Protein AF-A0A2G4I7Y2-F1 (afdb_monomer_lite)

Secondary structure (DSSP, 8-state):
-----------------------------------EEE-SEEHHHHHTTS-B-----SS--GGGS--S--SSSSS--HHHHHHHHH-SSPPEE-SSTT-EEE--EE-TTT--EE--GGGEEEEESS-HHHHHHTTGGGS-HHHHHHHHT--SSTTSEEEEEHHHHHHHTT--TTT---S-GGGHHHHHHHHHHHHHHHT--B-HHHHHHHHHHHHTTTTTPEEPPEEPPTT-------------PPP--------------------------------------------------------------------------PPP-SS-EE--TTSB-SSTT-EEEETTEEEEEESB-TTSPBPGGG--EEEEPP-

Radius of gyration: 37.78 Å; chains: 1; bounding box: 62×108×141 Å

pLDDT: mean 73.94, std 25.86, range [30.58, 98.88]

Sequence (375 aa):
MNWRIVANGAALVVAISSVAGVAGVAGAAEVSGATQKFVANDAKSVLATIKVENEYKTGYKRSLFIHWSDLDGNGCDTREEVLKRDSISKPQVDPYRCYVVAGDWYSKYDGKNLSDRGDVDIDHVVALKEAWDSGAWSWTESQRKAYANDLTDGRSLIAVTDRVNASKSDKDPSNWMPPLKSYWCTFLGDWISVKARWGLSMDQSEYGQIKNLLASDCSSLTIAGWSAAPVSGSAPATVAPSTTAPSTTTSVTSATTTTALSATVTTATTAPSTTVTTATTAPSTTVTTVTTAPATTTAPSATVTTAPATSATAPVTTVTTVPAAIGAKDISPGSYCAPVDGLGSYKGMTYICSKTNAEGSPYAGGRARWRKATN

Foldseek 3Di:
DDDDDDDDDDDDDDDDDDDDDDPPPPPPPPPPDFPQVDAWFQLVVLLVLFAADFFDQPPDDPVLQDAQDPPVPPLEGLFLVQVCVQFPDRFAFDPHSRRGQWGWHAALLAGDIDIDPVQKDKAQLQHLSNQCRQPCVVPDSVLSNLLNRPPQDNLGIHIHGPVQRVVCPNDALLRDGRPPPVCRLVSLLSVSCSCSLSSGHHHPSRSVNSVVCCVPVVVRRIHHIHGHRPPPPDPDDPPDDDPDDDDDDDDDDDDDDDDDDDDDDDDDDDDDDDDDDDDDDDDDDDDDDDDDDDDDDDDDDDDDDDDDDDDDDDDDPPPPPPDDDDDADADRRSDFDDDAQDWHDHPRFIWGFHQAAPVRHGDPPSTTGTYGDDD

Structure (mmCIF, N/CA/C/O backbone):
data_AF-A0A2G4I7Y2-F1
#
_entry.id   AF-A0A2G4I7Y2-F1
#
loop_
_atom_site.group_PDB
_atom_site.id
_atom_site.type_symbol
_atom_site.label_atom_id
_atom_site.label_alt_id
_atom_site.label_comp_id
_atom_site.label_asym_id
_atom_site.label_entity_id
_atom_site.label_seq_id
_atom_site.pdbx_PDB_ins_code
_atom_site.Cartn_x
_atom_site.Cartn_y
_atom_site.Cartn_z
_atom_site.occupancy
_atom_site.B_iso_or_equiv
_atom_site.auth_seq_id
_atom_site.auth_comp_id
_atom_site.auth_asym_id
_atom_site.auth_atom_id
_atom_site.pdbx_PDB_model_num
ATOM 1 N N . MET A 1 1 ? 13.295 -50.478 65.154 1.00 37.12 1 MET A N 1
ATOM 2 C CA . MET A 1 1 ? 14.756 -50.259 65.083 1.00 37.12 1 MET A CA 1
ATOM 3 C C . MET A 1 1 ? 14.983 -48.822 64.639 1.00 37.12 1 MET A C 1
ATOM 5 O O . MET A 1 1 ? 14.647 -48.500 63.515 1.00 37.12 1 MET A O 1
ATOM 9 N N . ASN A 1 2 ? 15.201 -47.876 65.544 1.00 35.59 2 ASN A N 1
ATOM 10 C CA . ASN A 1 2 ? 16.427 -47.570 66.298 1.00 35.59 2 ASN A CA 1
ATOM 11 C C . ASN A 1 2 ? 17.075 -46.305 65.716 1.00 35.59 2 ASN A C 1
ATOM 13 O O . ASN A 1 2 ? 17.571 -46.303 64.596 1.00 35.59 2 ASN A O 1
ATOM 17 N N . TRP A 1 3 ? 17.018 -45.250 66.531 1.00 33.59 3 TRP A N 1
ATOM 18 C CA . TRP A 1 3 ? 17.703 -43.962 66.434 1.00 33.59 3 TRP A CA 1
ATOM 19 C C . TRP A 1 3 ? 19.172 -44.042 66.007 1.00 33.59 3 TRP A C 1
ATOM 21 O O . TRP A 1 3 ? 19.850 -45.016 66.338 1.00 33.59 3 TRP A O 1
ATOM 31 N N . ARG A 1 4 ? 19.695 -42.911 65.500 1.00 49.75 4 ARG A N 1
ATOM 32 C CA . ARG A 1 4 ? 20.816 -42.204 66.155 1.00 49.75 4 ARG A CA 1
ATOM 33 C C . ARG A 1 4 ? 21.077 -40.799 65.600 1.00 49.75 4 ARG A C 1
ATOM 35 O O . ARG A 1 4 ? 21.516 -40.629 64.471 1.00 49.75 4 ARG A O 1
ATOM 42 N N . ILE A 1 5 ? 20.855 -39.813 66.469 1.00 48.81 5 ILE A N 1
ATOM 43 C CA . ILE A 1 5 ? 21.573 -38.535 66.507 1.00 48.81 5 ILE A CA 1
ATOM 44 C C . ILE A 1 5 ? 22.946 -38.816 67.127 1.00 48.81 5 ILE A C 1
ATOM 46 O O . ILE A 1 5 ? 23.003 -39.470 68.168 1.00 48.81 5 ILE A O 1
ATOM 50 N N . VAL A 1 6 ? 24.018 -38.273 66.547 1.00 40.16 6 VAL A N 1
ATOM 51 C CA . VAL A 1 6 ? 25.236 -37.906 67.287 1.00 40.16 6 VAL A CA 1
ATOM 52 C C . VAL A 1 6 ? 25.754 -36.586 66.716 1.00 40.16 6 VAL A C 1
ATOM 54 O O . VAL A 1 6 ? 26.205 -36.525 65.577 1.00 40.16 6 VAL A O 1
ATOM 57 N N . ALA A 1 7 ? 25.675 -35.537 67.531 1.00 44.88 7 ALA A N 1
ATOM 58 C CA . ALA A 1 7 ? 26.521 -34.356 67.438 1.00 44.88 7 ALA A CA 1
ATOM 59 C C . ALA A 1 7 ? 27.702 -34.547 68.400 1.00 44.88 7 ALA A C 1
ATOM 61 O O . ALA A 1 7 ? 27.495 -35.118 69.469 1.00 44.88 7 ALA A O 1
ATOM 62 N N . ASN A 1 8 ? 28.903 -34.093 68.023 1.00 41.50 8 ASN A N 1
ATOM 63 C CA . ASN A 1 8 ? 29.923 -33.483 68.894 1.00 41.50 8 ASN A CA 1
ATOM 64 C C . ASN A 1 8 ? 31.227 -33.276 68.111 1.00 41.50 8 ASN A C 1
ATOM 66 O O . ASN A 1 8 ? 31.724 -34.201 67.475 1.00 41.50 8 ASN A O 1
ATOM 70 N N . GLY A 1 9 ? 31.807 -32.079 68.212 1.00 38.31 9 GLY A N 1
ATOM 71 C CA . GLY A 1 9 ? 33.155 -31.808 67.714 1.00 38.31 9 GLY A CA 1
ATOM 72 C C . GLY A 1 9 ? 33.425 -30.324 67.512 1.00 38.31 9 GLY A C 1
ATOM 73 O O . GLY A 1 9 ? 33.393 -29.837 66.389 1.00 38.31 9 GLY A O 1
ATOM 74 N N . ALA A 1 10 ? 33.663 -29.607 68.608 1.00 42.38 10 ALA A N 1
ATOM 75 C CA . ALA A 1 10 ? 34.137 -28.231 68.595 1.00 42.38 10 ALA A CA 1
ATOM 76 C C . ALA A 1 10 ? 35.568 -28.135 68.033 1.00 42.38 10 ALA A C 1
ATOM 78 O O . ALA A 1 10 ? 36.440 -28.902 68.436 1.00 42.38 10 ALA A O 1
ATOM 79 N N . ALA A 1 11 ? 35.825 -27.135 67.189 1.00 41.28 11 ALA A N 1
ATOM 80 C CA . ALA A 1 11 ? 37.151 -26.556 66.994 1.00 41.28 11 ALA A CA 1
ATOM 81 C C . ALA A 1 11 ? 36.997 -25.067 66.652 1.00 41.28 11 ALA A C 1
ATOM 83 O O . ALA A 1 11 ? 36.544 -24.696 65.571 1.00 41.28 11 ALA A O 1
ATOM 84 N N . LEU A 1 12 ? 37.341 -24.219 67.621 1.00 36.34 12 LEU A N 1
ATOM 85 C CA . LEU A 1 12 ? 37.506 -22.779 67.463 1.00 36.34 12 LEU A CA 1
ATOM 86 C C . LEU A 1 12 ? 38.873 -22.532 66.806 1.00 36.34 12 LEU A C 1
ATOM 88 O O . LEU A 1 12 ? 39.899 -22.788 67.430 1.00 36.34 12 LEU A O 1
ATOM 92 N N . VAL A 1 13 ? 38.894 -22.010 65.578 1.00 42.41 13 VAL A N 1
ATOM 93 C CA . VAL A 1 13 ? 40.086 -21.388 64.983 1.00 42.41 13 VAL A CA 1
ATOM 94 C C . VAL A 1 13 ? 39.680 -20.015 64.463 1.00 42.41 13 VAL A C 1
ATOM 96 O O . VAL A 1 13 ? 38.954 -19.891 63.481 1.00 42.41 13 VAL A O 1
ATOM 99 N N . VAL A 1 14 ? 40.139 -18.980 65.162 1.00 44.09 14 VAL A N 1
ATOM 100 C CA . VAL A 1 14 ? 40.128 -17.594 64.692 1.00 44.09 14 VAL A CA 1
ATOM 101 C C . VAL A 1 14 ? 41.378 -17.405 63.836 1.00 44.09 14 VAL A C 1
ATOM 103 O O . VAL A 1 14 ? 42.490 -17.550 64.340 1.00 44.09 14 VAL A O 1
ATOM 106 N N . ALA A 1 15 ? 41.203 -17.077 62.557 1.00 45.72 15 ALA A N 1
ATOM 107 C CA . ALA A 1 15 ? 42.274 -16.602 61.688 1.00 45.72 15 ALA A CA 1
ATOM 108 C C . ALA A 1 15 ? 41.771 -15.453 60.803 1.00 45.72 15 ALA A C 1
ATOM 110 O O . ALA A 1 15 ? 40.635 -15.437 60.335 1.00 45.72 15 ALA A O 1
ATOM 111 N N . ILE A 1 16 ? 42.649 -14.469 60.667 1.00 42.97 16 ILE A N 1
ATOM 112 C CA . ILE A 1 16 ? 42.444 -13.094 60.221 1.00 42.97 16 ILE A CA 1
ATOM 113 C C . ILE A 1 16 ? 42.393 -12.990 58.685 1.00 42.97 16 ILE A C 1
ATOM 115 O O . ILE A 1 16 ? 43.149 -13.655 57.987 1.00 42.97 16 ILE A O 1
ATOM 119 N N . SER A 1 17 ? 41.503 -12.114 58.209 1.00 45.34 17 SER A N 1
ATOM 120 C CA . SER A 1 17 ? 41.431 -11.386 56.930 1.00 45.34 17 SER A CA 1
ATOM 121 C C . SER A 1 17 ? 42.231 -11.857 55.704 1.00 45.34 17 SER A C 1
ATOM 123 O O . SER A 1 17 ? 43.452 -11.754 55.650 1.00 45.34 17 SER A O 1
ATOM 125 N N . SER A 1 18 ? 41.505 -12.084 54.606 1.00 45.38 18 SER A N 1
ATOM 126 C CA . SER A 1 18 ? 41.835 -11.488 53.300 1.00 45.38 18 SER A CA 1
ATOM 127 C C . SER A 1 18 ? 40.559 -11.299 52.470 1.00 45.38 18 SER A C 1
ATOM 129 O O . SER A 1 18 ? 39.795 -12.231 52.231 1.00 45.38 18 SER A O 1
ATOM 131 N N . VAL A 1 19 ? 40.295 -10.051 52.078 1.00 51.00 19 VAL A N 1
ATOM 132 C CA . VAL A 1 19 ? 39.201 -9.671 51.179 1.00 51.00 19 VAL A CA 1
ATOM 133 C C . VAL A 1 19 ? 39.658 -9.989 49.757 1.00 51.00 19 VAL A C 1
ATOM 135 O O . VAL A 1 19 ? 40.462 -9.255 49.191 1.00 51.00 19 VAL A O 1
ATOM 138 N N . ALA A 1 20 ? 39.165 -11.083 49.182 1.00 52.97 20 ALA A N 1
ATOM 139 C CA . ALA A 1 20 ? 39.252 -11.327 47.748 1.00 52.97 20 ALA A CA 1
ATOM 140 C C . ALA A 1 20 ? 37.941 -10.849 47.114 1.00 52.97 20 ALA A C 1
ATOM 142 O O . ALA A 1 20 ? 36.908 -11.512 47.203 1.00 52.97 20 ALA A O 1
ATOM 143 N N . GLY A 1 21 ? 37.977 -9.649 46.530 1.00 43.75 21 GLY A N 1
ATOM 144 C CA . GLY A 1 21 ? 36.879 -9.108 45.741 1.00 43.75 21 GLY A CA 1
ATOM 145 C C . GLY A 1 21 ? 36.621 -10.004 44.536 1.00 43.75 21 GLY A C 1
ATOM 146 O O . GLY A 1 21 ? 37.444 -10.088 43.626 1.00 43.75 21 GLY A O 1
ATOM 147 N N . VAL A 1 22 ? 35.476 -10.680 44.532 1.00 49.03 22 VAL A N 1
ATOM 148 C CA . VAL A 1 22 ? 34.991 -11.392 43.354 1.00 49.03 22 VAL A CA 1
ATOM 149 C C . VAL A 1 22 ? 34.459 -10.326 42.404 1.00 49.03 22 VAL A C 1
ATOM 151 O O . VAL A 1 22 ? 33.407 -9.735 42.642 1.00 49.03 22 VAL A O 1
ATOM 154 N N . ALA A 1 23 ? 35.229 -10.033 41.358 1.00 45.88 23 ALA A N 1
ATOM 155 C CA . ALA A 1 23 ? 34.762 -9.259 40.223 1.00 45.88 23 ALA A CA 1
ATOM 156 C C . ALA A 1 23 ? 33.590 -10.021 39.591 1.00 45.88 23 ALA A C 1
ATOM 158 O O . ALA A 1 23 ? 33.777 -10.989 38.854 1.00 45.88 23 ALA A O 1
ATOM 159 N N . GLY A 1 24 ? 32.369 -9.614 39.936 1.00 39.16 24 GLY A N 1
ATOM 160 C CA . GLY A 1 24 ? 31.175 -10.032 39.227 1.00 39.16 24 GLY A CA 1
ATOM 161 C C . GLY A 1 24 ? 31.281 -9.521 37.800 1.00 39.16 24 GLY A C 1
ATOM 162 O O . GLY A 1 24 ? 31.101 -8.331 37.549 1.00 39.16 24 GLY A O 1
ATOM 163 N N . VAL A 1 25 ? 31.589 -10.417 36.864 1.00 44.34 25 VAL A N 1
ATOM 164 C CA . VAL A 1 25 ? 31.323 -10.179 35.449 1.00 44.34 25 VAL A CA 1
ATOM 165 C C . VAL A 1 25 ? 29.806 -10.152 35.326 1.00 44.34 25 VAL A C 1
ATOM 167 O O . VAL A 1 25 ? 29.150 -11.183 35.191 1.00 44.34 25 VAL A O 1
ATOM 170 N N . ALA A 1 26 ? 29.241 -8.954 35.462 1.00 45.12 26 ALA A N 1
ATOM 171 C CA . ALA A 1 26 ? 27.909 -8.667 34.986 1.00 45.12 26 ALA A CA 1
ATOM 172 C C . ALA A 1 26 ? 27.932 -8.963 33.486 1.00 45.12 26 ALA A C 1
ATOM 174 O O . ALA A 1 26 ? 28.503 -8.207 32.701 1.00 45.12 26 ALA A O 1
ATOM 175 N N . GLY A 1 27 ? 27.362 -10.103 33.101 1.00 40.31 27 GLY A N 1
ATOM 176 C CA . GLY A 1 27 ? 26.950 -10.318 31.729 1.00 40.31 27 GLY A CA 1
ATOM 177 C C . GLY A 1 27 ? 25.970 -9.204 31.397 1.00 40.31 27 GLY A C 1
ATOM 178 O O . GLY A 1 27 ? 24.818 -9.242 31.824 1.00 40.31 27 GLY A O 1
ATOM 179 N N . ALA A 1 28 ? 26.453 -8.184 30.693 1.00 41.97 28 ALA A N 1
ATOM 180 C CA . ALA A 1 28 ? 25.602 -7.270 29.970 1.00 41.97 28 ALA A CA 1
ATOM 181 C C . ALA A 1 28 ? 24.875 -8.127 28.933 1.00 41.97 28 ALA A 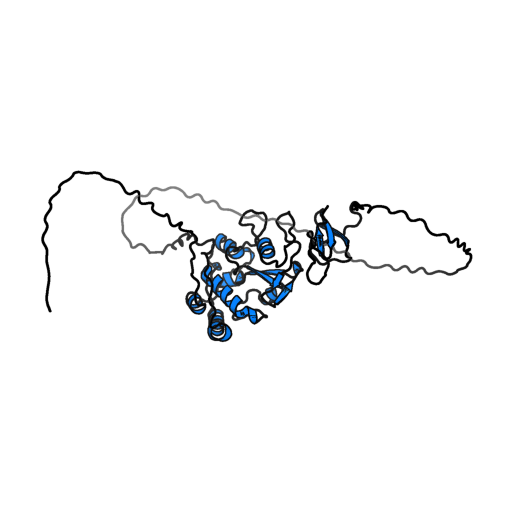C 1
ATOM 183 O O . ALA A 1 28 ? 25.410 -8.435 27.871 1.00 41.97 28 ALA A O 1
ATOM 184 N N . ALA A 1 29 ? 23.676 -8.588 29.286 1.00 43.72 29 ALA A N 1
ATOM 185 C CA . ALA A 1 29 ? 22.700 -8.951 28.286 1.00 43.72 29 ALA A CA 1
ATOM 186 C C . ALA A 1 29 ? 22.528 -7.697 27.429 1.00 43.72 29 ALA A C 1
ATOM 188 O O . ALA A 1 29 ? 22.046 -6.671 27.916 1.00 43.72 29 ALA A O 1
ATOM 189 N N . GLU A 1 30 ? 23.014 -7.754 26.193 1.00 41.06 30 GLU A N 1
ATOM 190 C CA . GLU A 1 30 ? 22.737 -6.728 25.207 1.00 41.06 30 GLU A CA 1
ATOM 191 C C . GLU A 1 30 ? 21.218 -6.614 25.094 1.00 41.06 30 GLU A C 1
ATOM 193 O O . GLU A 1 30 ? 20.526 -7.499 24.587 1.00 41.06 30 GLU A O 1
ATOM 198 N N . VAL A 1 31 ? 20.687 -5.520 25.635 1.00 42.88 31 VAL A N 1
ATOM 199 C CA . VAL A 1 31 ? 19.328 -5.082 25.369 1.00 42.88 31 VAL A CA 1
ATOM 200 C C . VAL A 1 31 ? 19.315 -4.700 23.897 1.00 42.88 31 VAL A C 1
ATOM 202 O O . VAL A 1 31 ? 19.674 -3.583 23.527 1.00 42.88 31 VAL A O 1
ATOM 205 N N . SER A 1 32 ? 18.942 -5.653 23.044 1.00 44.59 32 SER A N 1
ATOM 206 C CA . SER A 1 32 ? 18.601 -5.374 21.655 1.00 44.59 32 SER A CA 1
ATOM 207 C C . SER A 1 32 ? 17.331 -4.526 21.663 1.00 44.59 32 SER A C 1
ATOM 209 O O . SER A 1 32 ? 16.206 -5.010 21.803 1.00 44.59 32 SER A O 1
ATOM 211 N N . GLY A 1 33 ? 17.545 -3.214 21.638 1.00 48.00 33 GLY A N 1
ATOM 212 C CA . GLY A 1 33 ? 16.512 -2.203 21.575 1.00 48.00 33 GLY A CA 1
ATOM 213 C C . GLY A 1 33 ? 15.876 -2.167 20.193 1.00 48.00 33 GLY A C 1
ATOM 214 O O . GLY A 1 33 ? 16.433 -1.612 19.255 1.00 48.00 33 GLY A O 1
ATOM 215 N N . ALA A 1 34 ? 14.656 -2.680 20.110 1.00 46.62 34 ALA A N 1
ATOM 216 C CA . ALA A 1 34 ? 13.616 -2.119 19.265 1.00 46.62 34 ALA A CA 1
ATOM 217 C C . ALA A 1 34 ? 12.303 -2.266 20.033 1.00 46.62 34 ALA A C 1
ATOM 219 O O . ALA A 1 34 ? 11.849 -3.377 20.298 1.00 46.62 34 ALA A O 1
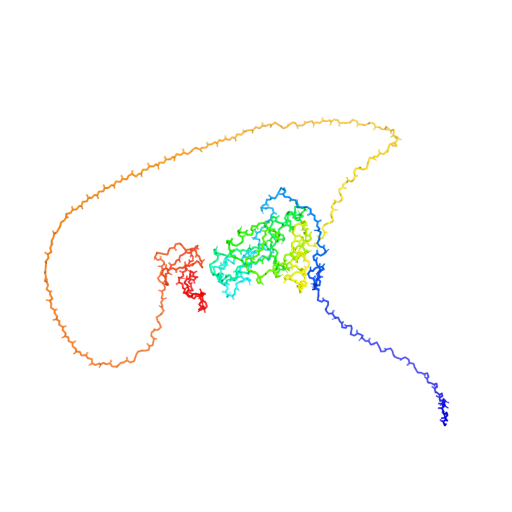ATOM 220 N N . THR A 1 35 ? 11.717 -1.143 20.445 1.00 53.34 35 THR A N 1
ATOM 221 C CA . THR A 1 35 ? 10.438 -1.085 21.156 1.00 53.34 35 THR A CA 1
ATOM 222 C C . THR A 1 35 ? 9.325 -1.600 20.239 1.00 53.34 35 THR A C 1
ATOM 224 O O . THR A 1 35 ? 8.680 -0.835 19.519 1.00 53.34 35 THR A O 1
ATOM 227 N N . GLN A 1 36 ? 9.123 -2.918 20.220 1.00 52.47 36 GLN A N 1
ATOM 228 C CA . GLN A 1 36 ? 7.952 -3.543 19.616 1.00 52.47 36 GLN A CA 1
ATOM 229 C C . GLN A 1 36 ? 6.737 -3.022 20.380 1.00 52.47 36 GLN A C 1
ATOM 231 O O . GLN A 1 36 ? 6.584 -3.289 21.571 1.00 52.47 36 GLN A O 1
ATOM 236 N N . LYS A 1 37 ? 5.901 -2.219 19.715 1.00 64.88 37 LYS A N 1
ATOM 237 C CA . LYS A 1 37 ? 4.703 -1.653 20.347 1.00 64.88 37 LYS A CA 1
ATOM 238 C C . LYS A 1 37 ? 3.630 -2.734 20.519 1.00 64.88 37 LYS A C 1
ATOM 240 O O . LYS A 1 37 ? 2.796 -2.613 21.408 1.00 64.88 37 LYS A O 1
ATOM 245 N N . PHE A 1 38 ? 3.680 -3.794 19.703 1.00 69.81 38 PHE A N 1
ATOM 246 C CA . PHE A 1 38 ? 2.741 -4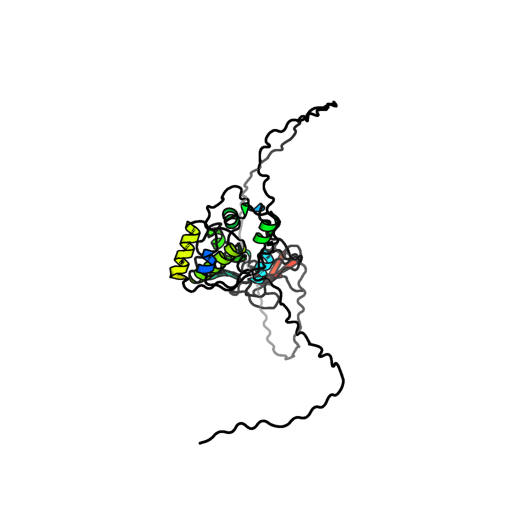.912 19.741 1.00 69.81 38 PHE A CA 1
ATOM 247 C C . PHE A 1 38 ? 3.440 -6.254 19.491 1.00 69.81 38 PHE A C 1
ATOM 249 O O . PHE A 1 38 ? 4.261 -6.382 18.584 1.00 69.81 38 PHE A O 1
ATOM 256 N N . VAL A 1 39 ? 3.089 -7.257 20.300 1.00 73.12 39 VAL A N 1
ATOM 257 C CA . VAL A 1 39 ? 3.527 -8.659 20.161 1.00 73.12 39 VAL A CA 1
ATOM 258 C C . VAL A 1 39 ? 2.616 -9.379 19.155 1.00 73.12 39 VAL A C 1
ATOM 260 O O . VAL A 1 39 ? 1.534 -8.880 18.839 1.00 73.12 39 VAL A O 1
ATOM 263 N N . ALA A 1 40 ? 3.030 -10.540 18.641 1.00 81.56 40 ALA A N 1
ATOM 264 C CA . ALA A 1 40 ? 2.154 -11.363 17.811 1.00 81.56 40 ALA A CA 1
ATOM 265 C C . ALA A 1 40 ? 0.887 -11.764 18.590 1.00 81.56 40 ALA A C 1
ATOM 267 O O . ALA A 1 40 ? 0.988 -12.238 19.720 1.00 81.56 40 ALA A O 1
ATOM 268 N N . ASN A 1 41 ? -0.291 -11.552 18.000 1.00 85.62 41 ASN A N 1
ATOM 269 C CA . ASN A 1 41 ? -1.584 -11.699 18.674 1.00 85.62 41 ASN A CA 1
ATOM 270 C C . ASN A 1 41 ? -2.658 -12.263 17.738 1.00 85.62 41 ASN A C 1
ATOM 272 O O . ASN A 1 41 ? -2.559 -12.156 16.517 1.00 85.62 41 ASN A O 1
ATOM 276 N N . ASP A 1 42 ? -3.717 -12.822 18.320 1.00 94.06 42 ASP A N 1
ATOM 277 C CA . ASP A 1 42 ? -4.942 -13.152 17.587 1.00 94.06 42 ASP A CA 1
ATOM 278 C C . ASP A 1 42 ? -5.548 -11.890 16.940 1.00 94.06 42 ASP A C 1
ATOM 280 O O . ASP A 1 42 ? -5.628 -10.831 17.575 1.00 94.06 42 ASP A O 1
ATOM 284 N N . ALA A 1 43 ? -5.980 -11.986 15.679 1.00 96.62 43 ALA A N 1
ATOM 285 C CA . ALA A 1 43 ? -6.477 -10.837 14.926 1.00 96.62 43 ALA A CA 1
ATOM 286 C C . ALA A 1 43 ? -7.721 -10.193 15.552 1.00 96.62 43 ALA A C 1
ATOM 288 O O . ALA A 1 43 ? -7.867 -8.973 15.481 1.00 96.62 43 ALA A O 1
ATOM 289 N N . LYS A 1 44 ? -8.601 -10.970 16.203 1.00 96.94 44 LYS A N 1
ATOM 290 C CA . LYS A 1 44 ? -9.799 -10.428 16.868 1.00 96.94 44 LYS A CA 1
ATOM 291 C C . LYS A 1 44 ? -9.410 -9.606 18.090 1.00 96.94 44 LYS A C 1
ATOM 293 O O . LYS A 1 44 ? -10.021 -8.571 18.342 1.00 96.94 44 LYS A O 1
ATOM 298 N N . SER A 1 45 ? -8.373 -10.034 18.809 1.00 96.06 45 SER A N 1
ATOM 299 C CA . SER A 1 45 ? -7.823 -9.283 19.941 1.00 96.06 45 SER A CA 1
ATOM 300 C C . SER A 1 45 ? -7.244 -7.942 19.499 1.00 96.06 45 SER A C 1
ATOM 302 O O . SER A 1 45 ? -7.511 -6.932 20.141 1.00 96.06 45 SER A O 1
ATOM 304 N N . VAL A 1 46 ? -6.510 -7.900 18.381 1.00 96.94 46 VAL A N 1
ATOM 305 C CA . VAL A 1 46 ? -6.009 -6.629 17.829 1.00 96.94 46 VAL A CA 1
ATOM 306 C C . VAL A 1 46 ? -7.162 -5.756 17.337 1.00 96.94 46 VAL A C 1
ATOM 308 O O . VAL A 1 46 ? -7.219 -4.579 17.687 1.00 96.94 46 VAL A O 1
ATOM 311 N N . LEU A 1 47 ? -8.110 -6.324 16.586 1.00 98.06 47 LEU A N 1
ATOM 312 C CA . LEU A 1 47 ? -9.292 -5.608 16.102 1.00 98.06 47 LEU A CA 1
ATOM 313 C C . LEU A 1 47 ? -10.066 -4.947 17.253 1.00 98.06 47 LEU A C 1
ATOM 315 O O . LEU A 1 47 ? -10.483 -3.802 17.128 1.00 98.06 47 LEU A O 1
ATOM 319 N N . ALA A 1 48 ? -10.205 -5.618 18.400 1.00 97.31 48 ALA A N 1
ATOM 320 C CA . ALA A 1 48 ? -10.879 -5.074 19.580 1.00 97.31 48 ALA A CA 1
ATOM 321 C C . ALA A 1 48 ? -10.191 -3.835 20.192 1.00 97.31 48 ALA A C 1
ATOM 323 O O . ALA A 1 48 ? -10.818 -3.124 20.973 1.00 97.31 48 ALA A O 1
ATOM 324 N N . THR A 1 49 ? -8.928 -3.560 19.845 1.00 96.50 49 THR A N 1
ATOM 325 C CA . THR A 1 49 ? -8.214 -2.346 20.283 1.00 96.50 49 THR A CA 1
ATOM 326 C C . THR A 1 49 ? -8.473 -1.134 19.389 1.00 96.50 49 THR A C 1
ATOM 328 O O . THR A 1 49 ? -8.175 -0.005 19.785 1.00 96.50 49 THR A O 1
ATOM 331 N N . ILE A 1 50 ? -9.014 -1.351 18.187 1.00 98.12 50 ILE A N 1
ATOM 332 C CA . ILE A 1 50 ? -9.281 -0.290 17.222 1.00 98.12 50 ILE A CA 1
ATOM 333 C C . ILE A 1 50 ? -10.583 0.410 17.599 1.00 98.12 50 ILE A C 1
ATOM 335 O O . ILE A 1 50 ? -11.608 -0.226 17.849 1.00 98.12 50 ILE A O 1
ATOM 339 N N . LYS A 1 51 ? -10.535 1.742 17.651 1.00 98.44 51 LYS A N 1
ATOM 340 C CA . LYS A 1 51 ? -11.706 2.561 17.960 1.00 98.44 51 LYS A CA 1
ATOM 341 C C . LYS A 1 51 ? -12.707 2.502 16.813 1.00 98.44 51 LYS A C 1
ATOM 343 O O . LYS A 1 51 ? -12.312 2.630 15.656 1.00 98.44 51 LYS A O 1
ATOM 348 N N . VAL A 1 52 ? -13.987 2.379 17.152 1.00 98.69 52 VAL A N 1
ATOM 349 C CA . VAL A 1 52 ? -15.084 2.503 16.189 1.00 98.69 52 VAL A CA 1
ATOM 350 C C . VAL A 1 52 ? -15.635 3.924 16.256 1.00 98.69 52 VAL A C 1
ATOM 352 O O . VAL A 1 52 ? -16.160 4.328 17.294 1.00 98.69 52 VAL A O 1
ATOM 355 N N . GLU A 1 53 ? -15.480 4.693 15.181 1.00 98.25 53 GLU A N 1
ATOM 356 C CA . GLU A 1 53 ? -15.864 6.107 15.095 1.00 98.25 53 GLU A CA 1
ATOM 357 C C . GLU A 1 53 ? -16.427 6.424 13.701 1.00 98.25 53 GLU A C 1
ATOM 359 O O . GLU A 1 53 ? -16.168 5.710 12.738 1.00 98.25 53 GLU A O 1
ATOM 364 N N . ASN A 1 54 ? -17.202 7.502 13.573 1.00 98.12 54 ASN A N 1
ATOM 365 C CA . ASN A 1 54 ? -17.668 7.946 12.258 1.00 98.12 54 ASN A CA 1
ATOM 366 C C . ASN A 1 54 ? -16.512 8.535 11.437 1.00 98.12 54 ASN A C 1
ATOM 368 O O . ASN A 1 54 ? -15.680 9.269 11.970 1.00 98.12 54 ASN A O 1
ATOM 372 N N . GLU A 1 55 ? -16.535 8.296 10.128 1.00 97.81 55 GLU A N 1
ATOM 373 C CA . GLU A 1 55 ? -15.571 8.862 9.185 1.00 97.81 55 GLU A CA 1
ATOM 374 C C . GLU A 1 55 ? -15.629 10.399 9.116 1.00 97.81 55 GLU A C 1
ATOM 376 O O . GLU A 1 55 ? -16.704 11.009 9.066 1.00 97.81 55 GLU A O 1
ATOM 381 N N . TYR A 1 56 ? -14.461 11.033 8.996 1.00 97.75 56 TYR A N 1
ATOM 382 C CA . TYR A 1 56 ? -14.325 12.465 8.728 1.00 97.75 56 TYR A CA 1
ATOM 383 C C . TYR A 1 56 ? -13.993 12.739 7.251 1.00 97.75 56 TYR A C 1
ATOM 385 O O . TYR A 1 56 ? -12.835 12.813 6.852 1.00 97.75 56 TYR A O 1
ATOM 393 N N . LYS A 1 57 ? -15.018 12.934 6.417 1.00 95.75 57 LYS A N 1
ATOM 394 C CA . LYS A 1 57 ? -14.853 12.961 4.945 1.00 95.75 57 LYS A CA 1
ATOM 395 C C . LYS A 1 57 ? -14.412 14.301 4.354 1.00 95.75 57 LYS A C 1
ATOM 397 O O . LYS A 1 57 ? -14.019 14.373 3.189 1.00 95.75 57 LYS A O 1
ATOM 402 N N . THR A 1 58 ? -14.557 15.394 5.097 1.00 97.50 58 THR A N 1
ATOM 403 C CA . THR A 1 58 ? -14.366 16.752 4.570 1.00 97.50 58 THR A CA 1
ATOM 404 C C . THR A 1 58 ? -12.900 17.178 4.613 1.00 97.50 58 THR A C 1
ATOM 406 O O . THR A 1 58 ? -12.106 16.693 5.411 1.00 97.50 58 THR A O 1
ATOM 409 N N . GLY A 1 59 ? -12.508 18.096 3.725 1.00 96.50 59 GLY A N 1
ATOM 410 C CA . GLY A 1 59 ? -11.178 18.721 3.757 1.00 96.50 59 GLY A CA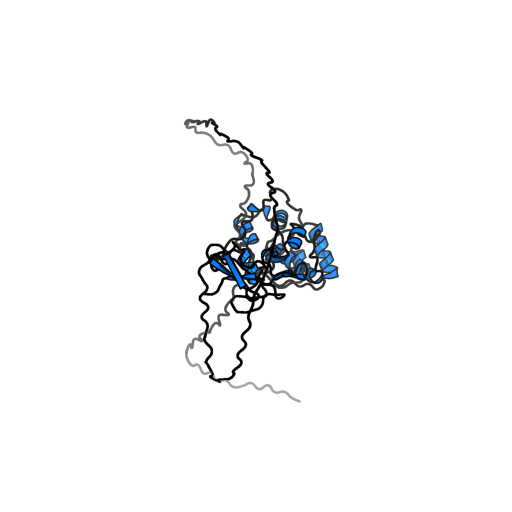 1
ATOM 411 C C . GLY A 1 59 ? -10.021 17.879 3.208 1.00 96.50 59 GLY A C 1
ATOM 412 O O . GLY A 1 59 ? -8.924 18.419 3.054 1.00 96.50 59 GLY A O 1
ATOM 413 N N . TYR A 1 60 ? -10.252 16.612 2.847 1.00 97.94 60 TYR A N 1
ATOM 414 C CA . TYR A 1 60 ? -9.220 15.777 2.239 1.00 97.94 60 TYR A CA 1
ATOM 415 C C . TYR A 1 60 ? -8.675 16.403 0.951 1.00 97.94 60 TYR A C 1
ATOM 417 O O . TYR A 1 60 ? -9.413 16.770 0.034 1.00 97.94 60 TYR A O 1
ATOM 425 N N . LYS A 1 61 ? -7.347 16.457 0.860 1.00 97.56 61 LYS A N 1
ATOM 426 C CA . LYS A 1 61 ? -6.609 16.702 -0.378 1.00 97.56 61 LYS A CA 1
ATOM 427 C C . LYS A 1 61 ? -5.425 15.753 -0.403 1.00 97.56 61 LYS A C 1
ATOM 429 O O . LYS A 1 61 ? -4.642 15.724 0.545 1.00 97.56 61 LYS A O 1
ATOM 434 N N . ARG A 1 62 ? -5.240 15.030 -1.510 1.00 96.38 62 ARG A N 1
ATOM 435 C CA . ARG A 1 62 ? -4.122 14.083 -1.659 1.00 96.38 62 ARG A CA 1
ATOM 436 C C . ARG A 1 62 ? -2.757 14.744 -1.444 1.00 96.38 62 ARG A C 1
ATOM 438 O O . ARG A 1 62 ? -1.865 14.119 -0.887 1.00 96.38 62 ARG A O 1
ATOM 445 N N . SER A 1 63 ? -2.614 16.019 -1.812 1.00 96.19 63 SER A N 1
ATOM 446 C CA . SER A 1 63 ? -1.384 16.796 -1.615 1.00 96.19 63 SER A CA 1
ATOM 447 C C . SER A 1 63 ? -1.002 17.029 -0.147 1.00 96.19 63 SER A C 1
ATOM 449 O O . SER A 1 63 ? 0.141 17.383 0.114 1.00 96.19 63 SER A O 1
ATOM 451 N N . LEU A 1 64 ? -1.911 16.814 0.815 1.00 96.56 64 LEU A N 1
ATOM 452 C CA . LEU A 1 64 ? -1.603 16.888 2.252 1.00 96.56 64 LEU A CA 1
ATOM 453 C C . LEU A 1 64 ? -0.783 15.690 2.751 1.00 96.56 64 LEU A C 1
ATOM 455 O O . LEU A 1 64 ? -0.240 15.736 3.855 1.00 96.56 64 LEU A O 1
ATOM 459 N N . PHE A 1 65 ? -0.712 14.626 1.952 1.00 97.81 65 PHE A N 1
ATOM 460 C CA . PHE A 1 65 ? 0.135 13.464 2.169 1.00 97.81 65 PHE A CA 1
ATOM 461 C C . PHE A 1 65 ? 1.303 13.552 1.190 1.00 97.81 65 PHE A C 1
ATOM 463 O O . PHE A 1 65 ? 1.214 13.089 0.053 1.00 97.81 65 PHE A O 1
ATOM 470 N N . ILE A 1 66 ? 2.392 14.193 1.611 1.00 97.00 66 ILE A N 1
ATOM 471 C CA . ILE A 1 66 ? 3.614 14.285 0.806 1.00 97.00 66 ILE A CA 1
ATOM 472 C C . ILE A 1 66 ? 4.167 12.866 0.648 1.00 97.00 66 ILE A C 1
ATOM 474 O O . ILE A 1 66 ? 4.599 12.267 1.629 1.00 97.00 66 ILE A O 1
ATOM 478 N N . HIS A 1 67 ? 4.129 12.319 -0.565 1.00 92.06 67 HIS A N 1
ATOM 479 C CA . HIS A 1 67 ? 4.532 10.945 -0.864 1.00 92.06 67 HIS A CA 1
ATOM 480 C C . HIS A 1 67 ? 5.498 10.888 -2.037 1.00 92.06 67 HIS A C 1
ATOM 482 O O . HIS A 1 67 ? 5.632 11.851 -2.792 1.00 92.06 67 HIS A O 1
ATOM 488 N N . TRP A 1 68 ? 6.188 9.752 -2.108 1.00 95.00 68 TRP A N 1
ATOM 489 C CA . TRP A 1 68 ? 7.374 9.523 -2.930 1.00 95.00 68 TRP A CA 1
ATOM 490 C C . TRP A 1 68 ? 8.505 10.464 -2.518 1.00 95.00 68 TRP A C 1
ATOM 492 O O . TRP A 1 68 ? 9.115 11.162 -3.319 1.00 95.00 68 TRP A O 1
ATOM 502 N N . SER A 1 69 ? 8.748 10.503 -1.207 1.00 93.12 69 SER A N 1
ATOM 503 C CA . SER A 1 69 ? 9.939 11.125 -0.638 1.00 93.12 69 SER A CA 1
ATOM 504 C C . SER A 1 69 ? 11.057 10.099 -0.501 1.00 93.12 69 SER A C 1
ATOM 506 O O . SER A 1 69 ? 10.806 8.932 -0.198 1.00 93.12 69 SER A O 1
ATOM 508 N N . ASP A 1 70 ? 12.281 10.570 -0.689 1.00 92.75 70 ASP A N 1
ATOM 509 C CA . ASP A 1 70 ? 13.507 9.900 -0.270 1.00 92.75 70 ASP A CA 1
ATOM 510 C C . ASP A 1 70 ? 13.766 10.293 1.195 1.00 92.75 70 ASP A C 1
ATOM 512 O O . ASP A 1 70 ? 14.153 11.430 1.483 1.00 92.75 70 ASP A O 1
ATOM 516 N N . LEU A 1 71 ? 13.385 9.418 2.133 1.00 88.25 71 LEU A N 1
ATOM 517 C CA . LEU A 1 71 ? 13.464 9.709 3.571 1.00 88.25 71 LEU A CA 1
ATOM 518 C C . LEU A 1 71 ? 14.826 9.371 4.183 1.00 88.25 71 LEU A C 1
ATOM 520 O O . LEU A 1 71 ? 15.155 9.933 5.227 1.00 88.25 71 LEU A O 1
ATOM 524 N N . ASP A 1 72 ? 15.590 8.467 3.572 1.00 88.19 72 ASP A N 1
ATOM 525 C CA . ASP A 1 72 ? 16.909 8.047 4.052 1.00 88.19 72 ASP A CA 1
ATOM 526 C C . ASP A 1 72 ? 18.065 8.731 3.298 1.00 88.19 72 ASP A C 1
ATOM 528 O O . ASP A 1 72 ? 19.220 8.625 3.711 1.00 88.19 72 ASP A O 1
ATOM 532 N N . GLY A 1 73 ? 17.757 9.502 2.251 1.00 88.00 73 GLY A N 1
ATOM 533 C CA . GLY A 1 73 ? 18.715 10.291 1.486 1.00 88.00 73 GLY A CA 1
ATOM 534 C C . GLY A 1 73 ? 19.572 9.448 0.547 1.00 88.00 73 GLY A C 1
ATOM 535 O O . GLY A 1 73 ? 20.647 9.900 0.141 1.00 88.00 73 GLY A O 1
ATOM 536 N N . ASN A 1 74 ? 19.145 8.224 0.229 1.00 87.75 74 ASN A N 1
ATOM 537 C CA . ASN A 1 74 ? 19.917 7.297 -0.595 1.00 87.75 74 ASN A CA 1
ATOM 538 C C . ASN A 1 74 ? 19.726 7.531 -2.113 1.00 87.75 74 ASN A C 1
ATOM 540 O O . ASN A 1 74 ? 20.381 6.886 -2.936 1.00 87.75 74 ASN A O 1
ATOM 544 N N . GLY A 1 75 ? 18.863 8.480 -2.489 1.00 88.12 75 GLY A N 1
ATOM 545 C CA . GLY A 1 75 ? 18.518 8.838 -3.860 1.00 88.12 75 GLY A CA 1
ATOM 546 C C . GLY A 1 75 ? 17.282 8.122 -4.406 1.00 88.12 75 GLY A C 1
ATOM 547 O O . GLY A 1 75 ? 16.803 8.507 -5.473 1.00 88.12 75 GLY A O 1
ATOM 548 N N . CYS A 1 76 ? 16.757 7.113 -3.716 1.00 93.19 76 CYS A N 1
ATOM 549 C CA . CYS A 1 76 ? 15.566 6.374 -4.096 1.00 93.19 76 CYS A CA 1
ATOM 550 C C . CYS A 1 76 ? 14.355 6.938 -3.348 1.00 93.19 76 CYS A C 1
ATOM 552 O O . CYS A 1 76 ? 14.320 6.975 -2.120 1.00 93.19 76 CYS A O 1
ATOM 554 N N . ASP A 1 77 ? 13.316 7.349 -4.072 1.00 95.44 77 ASP A N 1
ATOM 555 C CA . ASP A 1 77 ? 12.066 7.666 -3.392 1.00 95.44 77 ASP A CA 1
ATOM 556 C C . ASP A 1 77 ? 11.344 6.394 -2.915 1.00 95.44 77 ASP A C 1
ATOM 558 O O . ASP A 1 77 ? 11.613 5.276 -3.360 1.00 95.44 77 ASP A O 1
ATOM 562 N N . THR A 1 78 ? 10.381 6.571 -2.012 1.00 96.94 78 THR A N 1
ATOM 563 C CA . THR A 1 78 ? 9.606 5.460 -1.440 1.00 96.94 78 THR A CA 1
ATOM 564 C C . THR A 1 78 ? 8.951 4.571 -2.508 1.00 96.94 78 THR A C 1
ATOM 566 O O . THR A 1 78 ? 8.872 3.357 -2.319 1.00 96.94 78 THR A O 1
ATOM 569 N N . ARG A 1 79 ? 8.494 5.122 -3.643 1.00 96.81 79 ARG A N 1
ATOM 570 C CA . ARG A 1 79 ? 7.889 4.302 -4.703 1.00 96.81 79 ARG A CA 1
ATOM 571 C C . ARG A 1 79 ? 8.935 3.380 -5.311 1.00 96.81 79 ARG A C 1
ATOM 573 O O . ARG A 1 79 ? 8.667 2.193 -5.489 1.00 96.81 79 ARG A O 1
ATOM 580 N N . GLU A 1 80 ? 10.103 3.921 -5.636 1.00 96.31 80 GLU A N 1
ATOM 581 C CA . GLU A 1 80 ? 11.204 3.131 -6.183 1.00 96.31 80 GLU A CA 1
ATOM 582 C C . GLU A 1 80 ? 11.691 2.076 -5.187 1.00 96.31 80 GLU A C 1
ATOM 584 O O . GLU A 1 80 ? 11.969 0.945 -5.586 1.00 96.31 80 GLU A O 1
ATOM 589 N N . GLU A 1 81 ? 11.709 2.392 -3.891 1.00 96.94 81 GLU A N 1
ATOM 590 C CA . GLU A 1 81 ? 12.067 1.416 -2.861 1.00 96.94 81 GLU A CA 1
ATOM 591 C C . GLU A 1 81 ? 11.090 0.244 -2.786 1.00 96.94 81 GLU A C 1
ATOM 593 O O . GLU A 1 81 ? 11.519 -0.911 -2.753 1.00 96.94 81 GLU A O 1
ATOM 598 N N . VAL A 1 82 ? 9.779 0.498 -2.836 1.00 97.88 82 VAL A N 1
ATOM 599 C CA . VAL A 1 82 ? 8.790 -0.591 -2.843 1.00 97.88 82 VAL A CA 1
ATOM 600 C C . VAL A 1 82 ? 8.889 -1.412 -4.128 1.00 97.88 82 VAL A C 1
ATOM 602 O O . VAL A 1 82 ? 8.846 -2.638 -4.069 1.00 97.88 82 VAL A O 1
ATOM 605 N N . LEU A 1 83 ? 9.087 -0.772 -5.285 1.00 97.00 83 LEU A N 1
ATOM 606 C CA . LEU A 1 83 ? 9.262 -1.490 -6.551 1.00 97.00 83 LEU A CA 1
ATOM 607 C C . LEU A 1 83 ? 10.504 -2.385 -6.538 1.00 97.00 83 LEU A C 1
ATOM 609 O O . LEU A 1 83 ? 10.435 -3.504 -7.045 1.00 97.00 83 LEU A O 1
ATOM 613 N N . LYS A 1 84 ? 11.615 -1.927 -5.945 1.00 95.75 84 LYS A N 1
ATOM 614 C CA . LYS A 1 84 ? 12.820 -2.747 -5.752 1.00 95.75 84 LYS A CA 1
ATOM 615 C C . LYS A 1 84 ? 12.547 -3.914 -4.809 1.00 95.75 84 LYS A C 1
ATOM 617 O O . LYS A 1 84 ? 12.896 -5.044 -5.136 1.00 95.75 84 LYS A O 1
ATOM 622 N N . ARG A 1 85 ? 11.934 -3.629 -3.656 1.00 97.00 85 ARG A N 1
ATOM 623 C CA . ARG A 1 85 ? 11.643 -4.596 -2.588 1.00 97.00 85 ARG A CA 1
ATOM 624 C C . ARG A 1 85 ? 10.717 -5.717 -3.057 1.00 97.00 85 ARG A C 1
ATOM 626 O O . ARG A 1 85 ? 10.960 -6.872 -2.729 1.00 97.00 85 ARG A O 1
ATOM 633 N N . ASP A 1 86 ? 9.674 -5.374 -3.810 1.00 97.38 86 ASP A N 1
ATOM 634 C CA . ASP A 1 86 ? 8.624 -6.316 -4.216 1.00 97.38 86 ASP A CA 1
ATOM 635 C C . ASP A 1 86 ? 8.908 -7.000 -5.561 1.00 97.38 86 ASP A C 1
ATOM 637 O O . ASP A 1 86 ? 8.124 -7.848 -5.996 1.00 97.38 86 ASP A O 1
ATOM 641 N N . SER A 1 87 ? 10.011 -6.651 -6.233 1.00 95.69 87 SER A N 1
ATOM 642 C CA . SER A 1 87 ? 10.439 -7.351 -7.443 1.00 95.69 87 SER A CA 1
ATOM 643 C C . SER A 1 87 ? 10.932 -8.758 -7.086 1.00 95.69 87 SER A C 1
ATOM 645 O O . SER A 1 87 ? 11.835 -8.935 -6.273 1.00 95.69 87 SER A O 1
ATOM 647 N N . ILE A 1 88 ? 10.347 -9.768 -7.724 1.00 92.94 88 ILE A N 1
ATOM 648 C CA . ILE A 1 88 ? 10.696 -11.189 -7.604 1.00 92.94 88 ILE A CA 1
ATOM 649 C C . ILE A 1 88 ? 12.050 -11.458 -8.259 1.00 92.94 88 ILE A C 1
ATOM 651 O O . ILE A 1 88 ? 12.885 -12.182 -7.720 1.00 92.94 88 ILE A O 1
ATOM 655 N N . SER A 1 89 ? 12.267 -10.890 -9.445 1.00 84.94 89 SER A N 1
ATOM 656 C CA . SER A 1 89 ? 13.568 -10.895 -10.103 1.00 84.94 89 SER A CA 1
ATOM 657 C C . SER A 1 89 ? 14.436 -9.768 -9.552 1.00 84.94 89 SER A C 1
ATOM 659 O O . SER A 1 89 ? 13.929 -8.783 -9.014 1.00 84.94 89 SER A O 1
ATOM 661 N N . LYS A 1 90 ? 15.753 -9.839 -9.776 1.00 86.25 90 LYS A N 1
ATOM 662 C CA . LYS A 1 90 ? 16.625 -8.679 -9.563 1.00 86.25 90 LYS A CA 1
ATOM 663 C C . LYS A 1 90 ? 16.135 -7.520 -10.456 1.00 86.25 90 LYS A C 1
ATOM 665 O O . LYS A 1 90 ? 16.166 -7.679 -11.683 1.00 86.25 90 LYS A O 1
ATOM 670 N N . PRO A 1 91 ? 15.679 -6.389 -9.885 1.00 88.00 91 PRO A N 1
ATOM 671 C CA . PRO A 1 91 ? 15.196 -5.26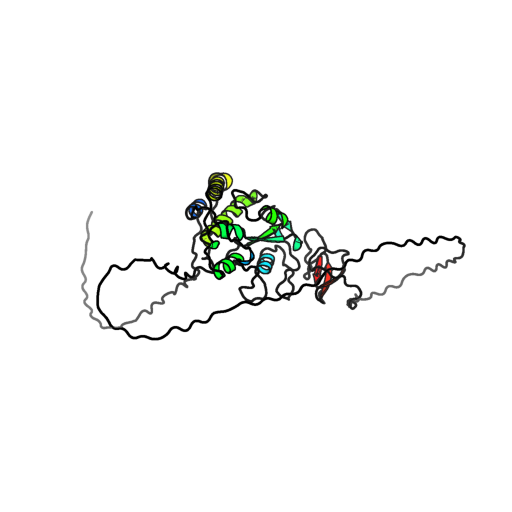7 -10.673 1.00 88.00 91 PRO A CA 1
ATOM 672 C C . PRO A 1 91 ? 16.366 -4.580 -11.379 1.00 88.00 91 PRO A C 1
ATOM 674 O O . PRO A 1 91 ? 17.477 -4.487 -10.851 1.00 88.00 91 PRO A O 1
ATOM 677 N N . GLN A 1 92 ? 16.108 -4.064 -12.574 1.00 84.62 92 GLN A N 1
ATOM 678 C CA . GLN A 1 92 ? 17.021 -3.157 -13.252 1.00 84.62 92 GLN A CA 1
ATOM 679 C C . GLN A 1 92 ? 16.737 -1.745 -12.778 1.00 84.62 92 GLN A C 1
ATOM 681 O O . GLN A 1 92 ? 15.610 -1.274 -12.891 1.00 84.62 92 GLN A O 1
ATOM 686 N N . VAL A 1 93 ? 17.760 -1.075 -12.270 1.00 87.69 93 VAL A N 1
ATOM 687 C CA . VAL A 1 93 ? 17.635 0.244 -11.657 1.00 87.69 93 VAL A CA 1
ATOM 688 C C . VAL A 1 93 ? 18.543 1.212 -12.400 1.00 87.69 93 VAL A C 1
ATOM 690 O O . VAL A 1 93 ? 19.716 0.914 -12.636 1.00 87.69 93 VAL A O 1
ATOM 693 N N . ASP A 1 94 ? 17.996 2.354 -12.799 1.00 81.38 94 ASP A N 1
ATOM 694 C CA . ASP A 1 94 ? 18.784 3.444 -13.353 1.00 81.38 94 ASP A CA 1
ATOM 695 C C . ASP A 1 94 ? 19.638 4.083 -12.242 1.00 81.38 94 ASP A C 1
ATOM 697 O O . ASP A 1 94 ? 19.132 4.324 -11.141 1.00 81.38 94 ASP A O 1
ATOM 701 N N . PRO A 1 95 ? 20.930 4.372 -12.492 1.00 77.50 95 PRO A N 1
ATOM 702 C CA . PRO A 1 95 ? 21.799 4.976 -11.485 1.00 77.50 95 PRO A CA 1
ATOM 703 C C . PRO A 1 95 ? 21.364 6.391 -11.071 1.00 77.50 95 PRO A C 1
ATOM 705 O O . PRO A 1 95 ? 21.805 6.877 -10.032 1.00 77.50 95 PRO A O 1
ATOM 708 N N . TYR A 1 96 ? 20.513 7.070 -11.846 1.00 77.81 96 TYR A N 1
ATOM 709 C CA . TYR A 1 96 ? 19.943 8.355 -11.468 1.00 77.81 96 TYR A CA 1
ATOM 710 C C . TYR A 1 96 ? 18.634 8.162 -10.694 1.00 77.81 96 TYR A C 1
ATOM 712 O O . TYR A 1 96 ? 17.619 7.724 -11.237 1.00 77.81 96 TYR A O 1
ATOM 720 N N . ARG A 1 97 ? 18.649 8.554 -9.414 1.00 78.38 97 ARG A N 1
ATOM 721 C CA . ARG A 1 97 ? 17.490 8.527 -8.500 1.00 78.38 97 ARG A CA 1
ATOM 722 C C . ARG A 1 97 ? 16.804 7.162 -8.352 1.00 78.38 97 ARG A C 1
ATOM 724 O O . ARG A 1 97 ? 15.594 7.084 -8.166 1.00 78.38 97 ARG A O 1
ATOM 731 N N . CYS A 1 98 ? 17.575 6.087 -8.493 1.00 88.75 98 CYS A N 1
ATOM 732 C CA . CYS A 1 98 ? 17.110 4.710 -8.348 1.00 88.75 98 CYS A CA 1
ATOM 733 C C . CYS A 1 98 ? 15.860 4.346 -9.151 1.00 88.75 98 CYS A C 1
ATOM 735 O O . CYS A 1 98 ? 15.063 3.515 -8.712 1.00 88.75 98 CYS A O 1
ATOM 737 N N . TYR A 1 99 ? 15.665 4.952 -10.316 1.00 88.38 99 TYR A N 1
ATOM 738 C CA . TYR A 1 99 ? 14.456 4.700 -11.078 1.00 88.38 99 TYR A CA 1
ATOM 739 C C . TYR A 1 99 ? 14.413 3.233 -11.528 1.00 88.38 99 TYR A C 1
ATOM 741 O O . TYR A 1 99 ? 15.257 2.802 -12.317 1.00 88.38 99 TYR A O 1
ATOM 749 N N . VAL A 1 100 ? 13.456 2.442 -11.031 1.00 89.56 100 VAL A N 1
ATOM 750 C CA . VAL A 1 100 ? 13.321 1.034 -11.428 1.00 89.56 100 VAL A CA 1
ATOM 751 C C . VAL A 1 100 ? 12.869 0.978 -12.879 1.00 89.56 100 VAL A C 1
ATOM 753 O O . VAL A 1 100 ? 11.756 1.345 -13.226 1.00 89.56 100 VAL A O 1
ATOM 756 N N . VAL A 1 101 ? 13.742 0.512 -13.749 1.00 82.62 101 VAL A N 1
ATOM 757 C CA . VAL A 1 101 ? 13.495 0.405 -15.180 1.00 82.62 101 VAL A CA 1
ATOM 758 C C . VAL A 1 101 ? 12.636 -0.820 -15.470 1.00 82.62 101 VAL A C 1
ATOM 760 O O . VAL A 1 101 ? 11.600 -0.716 -16.115 1.00 82.62 101 VAL A O 1
ATOM 763 N N . ALA A 1 102 ? 13.044 -1.981 -14.965 1.00 80.25 102 ALA A N 1
ATOM 764 C CA . ALA A 1 102 ? 12.365 -3.248 -15.206 1.00 80.25 102 ALA A CA 1
ATOM 765 C C . ALA A 1 102 ? 12.419 -4.131 -13.960 1.00 80.25 102 ALA A C 1
ATOM 767 O O . ALA A 1 102 ? 13.374 -4.069 -13.187 1.00 80.25 102 ALA A O 1
ATOM 768 N N . GLY A 1 103 ? 11.419 -4.986 -13.810 1.00 88.00 103 GLY A N 1
ATOM 769 C CA . GLY A 1 103 ? 11.307 -5.965 -12.740 1.00 88.00 103 GLY A CA 1
ATOM 770 C C . GLY A 1 103 ? 10.203 -6.960 -13.069 1.00 88.00 103 GLY A C 1
ATOM 771 O O . GLY A 1 103 ? 9.532 -6.838 -14.097 1.00 88.00 103 GLY A O 1
ATOM 772 N N . ASP A 1 104 ? 10.032 -7.938 -12.195 1.00 89.81 104 ASP A N 1
ATOM 773 C CA . ASP A 1 104 ? 8.928 -8.887 -12.242 1.00 89.81 104 ASP A CA 1
ATOM 774 C C . ASP A 1 104 ? 8.218 -8.820 -10.887 1.00 89.81 104 ASP A C 1
ATOM 776 O O . ASP A 1 104 ? 8.852 -9.004 -9.855 1.00 89.81 104 ASP A O 1
ATOM 780 N N . TRP A 1 105 ? 6.917 -8.554 -10.865 1.00 97.50 105 TRP A N 1
ATOM 781 C CA . TRP A 1 105 ? 6.118 -8.396 -9.649 1.00 97.50 105 TRP A CA 1
ATOM 782 C C . TRP A 1 105 ? 4.955 -9.382 -9.641 1.00 97.50 105 TRP A C 1
ATOM 784 O O . TRP A 1 105 ? 4.477 -9.815 -10.689 1.00 97.50 105 TRP A O 1
ATOM 794 N N . TYR A 1 106 ? 4.452 -9.696 -8.452 1.00 97.31 106 TYR A N 1
ATOM 795 C CA . TYR A 1 106 ? 3.231 -10.477 -8.280 1.00 97.31 106 TYR A CA 1
ATOM 796 C C . TYR A 1 106 ? 2.197 -9.653 -7.526 1.00 97.31 106 TYR A C 1
ATOM 798 O O . TYR A 1 106 ? 2.399 -9.307 -6.360 1.00 97.31 106 TYR A O 1
ATOM 806 N N . SER A 1 107 ? 1.076 -9.343 -8.181 1.00 98.38 107 SER A N 1
ATOM 807 C CA . SER A 1 107 ? -0.014 -8.642 -7.517 1.00 98.38 107 SER A CA 1
ATOM 808 C C . SER A 1 107 ? -0.762 -9.598 -6.603 1.00 98.38 107 SER A C 1
ATOM 810 O O . SER A 1 107 ? -1.495 -10.484 -7.041 1.00 98.38 107 SER A O 1
ATOM 812 N N . LYS A 1 108 ? -0.627 -9.372 -5.298 1.00 97.38 108 LYS A N 1
ATOM 813 C CA . LYS A 1 108 ? -1.336 -10.151 -4.278 1.00 97.38 108 LYS A CA 1
ATOM 814 C C . LYS A 1 108 ? -2.856 -9.952 -4.325 1.00 97.38 108 LYS A C 1
ATOM 816 O O . LYS A 1 108 ? -3.589 -10.794 -3.822 1.00 97.38 108 LYS A O 1
ATOM 821 N N . TYR A 1 109 ? -3.337 -8.868 -4.941 1.00 98.56 109 TYR A N 1
ATOM 822 C CA . TYR A 1 109 ? -4.767 -8.579 -5.014 1.00 98.56 109 TYR A CA 1
ATOM 823 C C . TYR A 1 109 ? -5.526 -9.440 -6.024 1.00 98.56 109 TYR A C 1
ATOM 825 O O . TYR A 1 109 ? -6.676 -9.782 -5.760 1.00 98.56 109 TYR A O 1
ATOM 833 N N . ASP A 1 110 ? -4.921 -9.793 -7.158 1.00 98.44 110 ASP A N 1
ATOM 834 C CA . ASP A 1 110 ? -5.587 -10.561 -8.220 1.00 98.44 110 ASP A CA 1
ATOM 835 C C . ASP A 1 110 ? -4.793 -11.784 -8.710 1.00 98.44 110 ASP A C 1
ATOM 837 O O . ASP A 1 110 ? -5.276 -12.528 -9.564 1.00 98.44 110 ASP A O 1
ATOM 841 N N . GLY A 1 111 ? -3.605 -12.023 -8.152 1.00 97.62 111 GLY A N 1
ATOM 842 C CA . GLY A 1 111 ? -2.759 -13.172 -8.456 1.00 97.62 111 GLY A CA 1
ATOM 843 C C . GLY A 1 111 ? -2.012 -13.076 -9.784 1.00 97.62 111 GLY A C 1
ATOM 844 O O . GLY A 1 111 ? -1.553 -14.099 -10.297 1.00 97.62 111 GLY A O 1
ATOM 845 N N . LYS A 1 112 ? -1.902 -11.883 -10.383 1.00 96.44 112 LYS A N 1
ATOM 846 C CA . LYS A 1 112 ? -1.211 -11.715 -11.666 1.00 96.44 112 LYS A CA 1
ATOM 847 C C . LYS A 1 112 ? 0.284 -11.485 -11.507 1.00 96.44 112 LYS A C 1
ATOM 849 O O . LYS A 1 112 ? 0.728 -10.678 -10.694 1.00 96.44 112 LYS A O 1
ATOM 854 N N . ASN A 1 113 ? 1.046 -12.130 -12.388 1.00 94.44 113 ASN A N 1
ATOM 855 C CA . ASN A 1 113 ? 2.439 -11.783 -12.644 1.00 94.44 113 ASN A CA 1
ATOM 856 C C . ASN A 1 113 ? 2.500 -10.585 -13.593 1.00 94.44 113 ASN A C 1
ATOM 858 O O . ASN A 1 113 ? 1.964 -10.627 -14.704 1.00 94.44 113 ASN A O 1
ATOM 862 N N . LEU A 1 114 ? 3.181 -9.537 -13.154 1.00 91.31 114 LEU A N 1
ATOM 863 C CA . LEU A 1 114 ? 3.394 -8.294 -13.875 1.00 91.31 114 LEU A CA 1
ATOM 864 C C . LEU A 1 114 ? 4.878 -8.173 -14.176 1.00 91.31 114 LEU A C 1
ATOM 866 O O . LEU A 1 114 ? 5.716 -8.561 -13.373 1.00 91.31 114 LEU A O 1
ATOM 870 N N . SER A 1 115 ? 5.213 -7.614 -15.325 1.00 85.44 115 SER A N 1
ATOM 871 C CA . SER A 1 115 ? 6.606 -7.267 -15.608 1.00 85.44 115 SER A CA 1
ATOM 872 C C . SER A 1 115 ? 6.752 -5.908 -16.273 1.00 85.44 115 SER A C 1
ATOM 874 O O . SER A 1 115 ? 7.858 -5.393 -16.416 1.00 85.44 115 SER A O 1
ATOM 876 N N . ASP A 1 116 ? 5.637 -5.312 -16.707 1.00 81.81 116 ASP A N 1
ATOM 877 C CA . ASP A 1 116 ? 5.621 -3.924 -17.132 1.00 81.81 116 ASP A CA 1
ATOM 878 C C . ASP A 1 116 ? 5.442 -3.042 -15.902 1.00 81.81 116 ASP A C 1
ATOM 880 O O . ASP A 1 116 ? 4.449 -3.171 -15.189 1.00 81.81 116 ASP A O 1
ATOM 884 N N . ARG A 1 117 ? 6.398 -2.141 -15.668 1.00 88.50 117 ARG A N 1
ATOM 885 C CA . ARG A 1 117 ? 6.318 -1.142 -14.601 1.00 88.50 117 ARG A CA 1
ATOM 886 C C . ARG A 1 117 ? 5.030 -0.316 -14.708 1.00 88.50 117 ARG A C 1
ATOM 888 O O . ARG A 1 117 ? 4.490 0.078 -13.682 1.00 88.50 117 ARG A O 1
ATOM 895 N N . GLY A 1 118 ? 4.562 -0.034 -15.928 1.00 88.69 118 GLY A N 1
ATOM 896 C CA . GLY A 1 118 ? 3.353 0.758 -16.165 1.00 88.69 118 GLY A CA 1
ATOM 897 C C . GLY A 1 118 ? 2.069 0.092 -15.664 1.00 88.69 118 GLY A C 1
ATOM 898 O O . GLY A 1 118 ? 1.134 0.801 -15.314 1.00 88.69 118 GLY A O 1
ATOM 899 N N . ASP A 1 119 ? 2.056 -1.240 -15.563 1.00 93.00 119 ASP A N 1
ATOM 900 C CA . ASP A 1 119 ? 0.925 -2.014 -15.033 1.00 93.00 119 ASP A CA 1
ATOM 901 C C . ASP A 1 119 ? 1.001 -2.186 -13.500 1.00 93.00 119 ASP A C 1
ATOM 903 O O . ASP A 1 119 ? 0.139 -2.837 -12.900 1.00 93.00 119 ASP A O 1
ATOM 907 N N . VAL A 1 120 ? 2.049 -1.649 -12.856 1.00 97.06 120 VAL A N 1
ATOM 908 C CA . VAL A 1 120 ? 2.315 -1.793 -11.420 1.00 97.06 120 VAL A CA 1
ATOM 909 C C . VAL A 1 120 ? 2.104 -0.468 -10.700 1.00 97.06 120 VAL A C 1
ATOM 911 O O . VAL A 1 120 ? 2.803 0.525 -10.921 1.00 97.06 120 VAL A O 1
ATOM 914 N N . ASP A 1 121 ? 1.198 -0.494 -9.735 1.00 98.00 121 ASP A N 1
ATOM 915 C CA . ASP A 1 121 ? 1.031 0.556 -8.745 1.00 98.00 121 ASP A CA 1
ATOM 916 C C . ASP A 1 121 ? 1.615 0.152 -7.399 1.00 98.00 121 ASP A C 1
ATOM 918 O O . ASP A 1 121 ? 1.642 -1.022 -7.039 1.00 98.00 121 ASP A O 1
ATOM 922 N N . ILE A 1 122 ? 2.044 1.158 -6.637 1.00 98.44 122 ILE A N 1
ATOM 923 C CA . ILE A 1 122 ? 2.311 1.004 -5.212 1.00 98.44 122 ILE A CA 1
ATOM 924 C C . ILE A 1 122 ? 1.071 1.488 -4.472 1.00 98.44 122 ILE A C 1
ATOM 926 O O . ILE A 1 122 ? 0.778 2.687 -4.476 1.00 98.44 122 ILE A O 1
ATOM 930 N N . ASP A 1 123 ? 0.336 0.548 -3.889 1.00 98.56 123 ASP A N 1
ATOM 931 C CA . ASP A 1 123 ? -0.859 0.831 -3.101 1.00 98.56 123 ASP A CA 1
ATOM 932 C C . ASP A 1 123 ? -0.499 1.038 -1.632 1.00 98.56 123 ASP A C 1
ATOM 934 O O . ASP A 1 123 ? 0.321 0.309 -1.070 1.00 98.56 123 ASP A O 1
ATOM 938 N N . HIS A 1 124 ? -1.170 2.003 -1.008 1.00 98.69 124 HIS A N 1
ATOM 939 C CA . HIS A 1 124 ? -1.281 2.074 0.441 1.00 98.69 124 HIS A CA 1
ATOM 940 C C . HIS A 1 124 ? -2.399 1.121 0.853 1.00 98.69 124 HIS A C 1
ATOM 942 O O . HIS A 1 124 ? -3.566 1.398 0.559 1.00 98.69 124 HIS A O 1
ATOM 948 N N . VAL A 1 125 ? -2.065 0.021 1.544 1.00 98.69 125 VAL A N 1
ATOM 949 C CA . VAL A 1 125 ? -3.054 -1.013 1.912 1.00 98.69 125 VAL A CA 1
ATOM 950 C C . VAL A 1 125 ? -4.276 -0.367 2.554 1.00 98.69 125 VAL A C 1
ATOM 952 O O . VAL A 1 125 ? -5.380 -0.552 2.051 1.00 98.69 125 VAL A O 1
ATOM 955 N N . VAL A 1 126 ? -4.064 0.516 3.533 1.00 98.81 126 VAL A N 1
ATOM 956 C CA . VAL A 1 126 ? -5.057 1.510 3.963 1.00 98.81 126 VAL A CA 1
ATOM 957 C C . VAL A 1 126 ? -4.822 2.800 3.169 1.00 98.81 126 VAL A C 1
ATOM 959 O O . VAL A 1 126 ? -3.794 3.463 3.332 1.00 98.81 126 VAL A O 1
ATOM 962 N N . ALA A 1 127 ? -5.754 3.160 2.285 1.00 98.75 127 ALA A N 1
ATOM 963 C CA . ALA A 1 127 ? -5.573 4.268 1.344 1.00 98.75 127 ALA A CA 1
ATOM 964 C C . ALA A 1 127 ? -5.340 5.619 2.051 1.00 98.75 127 ALA A C 1
ATOM 966 O O . ALA A 1 127 ? -5.788 5.841 3.171 1.00 98.75 127 ALA A O 1
ATOM 967 N N . LEU A 1 128 ? -4.691 6.579 1.382 1.00 98.69 128 LEU A N 1
ATOM 968 C CA . LEU A 1 128 ? -4.432 7.909 1.967 1.00 98.69 128 LEU A CA 1
ATOM 969 C C . LEU A 1 128 ? -5.717 8.650 2.375 1.00 98.69 128 LEU A C 1
ATOM 971 O O . LEU A 1 128 ? -5.735 9.349 3.386 1.00 98.69 128 LEU A O 1
ATOM 975 N N . LYS A 1 129 ? -6.781 8.527 1.572 1.00 98.69 129 LYS A N 1
ATOM 976 C CA . LYS A 1 129 ? -8.088 9.102 1.903 1.00 98.69 129 LYS A CA 1
ATOM 977 C C . LYS A 1 129 ? -8.769 8.337 3.038 1.00 98.69 129 LYS A C 1
ATOM 979 O O . LYS A 1 129 ? -9.262 8.969 3.958 1.00 98.69 129 LYS A O 1
ATOM 984 N N . GLU A 1 130 ? -8.712 7.014 3.018 1.00 98.88 130 GLU A N 1
ATOM 985 C CA . GLU A 1 130 ? -9.221 6.188 4.113 1.00 98.88 130 GLU A CA 1
ATOM 986 C C . GLU A 1 130 ? -8.553 6.544 5.453 1.00 98.88 130 GLU A C 1
ATOM 988 O O . GLU A 1 130 ? -9.212 6.741 6.470 1.00 98.88 130 GLU A O 1
ATOM 993 N N . ALA A 1 131 ? -7.230 6.728 5.453 1.00 98.75 131 ALA A N 1
ATOM 994 C CA . ALA A 1 131 ? -6.502 7.178 6.633 1.00 98.75 131 ALA A CA 1
ATOM 995 C C . ALA A 1 131 ? -6.974 8.562 7.110 1.00 98.75 131 ALA A C 1
ATOM 997 O O . ALA A 1 131 ? -7.093 8.782 8.315 1.00 98.75 131 ALA A O 1
ATOM 998 N N . TRP A 1 132 ? -7.249 9.496 6.187 1.00 98.81 132 TRP A N 1
ATOM 999 C CA . TRP A 1 132 ? -7.822 10.807 6.518 1.00 98.81 132 TRP A CA 1
ATOM 1000 C C . TRP A 1 132 ? -9.165 10.663 7.220 1.00 98.81 132 TRP A C 1
ATOM 1002 O O . TRP A 1 132 ? -9.320 11.183 8.326 1.00 98.81 132 TRP A O 1
ATOM 1012 N N . ASP A 1 133 ? -10.080 9.918 6.606 1.00 98.75 133 ASP A N 1
ATOM 1013 C CA . ASP A 1 133 ? -11.424 9.668 7.114 1.00 98.75 133 ASP A CA 1
ATOM 1014 C C . ASP A 1 133 ? -11.379 8.983 8.496 1.00 98.75 133 ASP A C 1
ATOM 1016 O O . ASP A 1 133 ? -12.188 9.301 9.367 1.00 98.75 133 ASP A O 1
ATOM 1020 N N . SER A 1 134 ? -10.350 8.166 8.744 1.00 98.75 134 SER A N 1
ATOM 1021 C CA . SER A 1 134 ? -10.102 7.419 9.987 1.00 98.75 134 SER A CA 1
ATOM 1022 C C . SER A 1 134 ? -9.277 8.153 11.060 1.00 98.75 134 SER A C 1
ATOM 1024 O O . SER A 1 134 ? -8.778 7.530 11.999 1.00 98.75 134 SER A O 1
ATOM 1026 N N . GLY A 1 135 ? -9.057 9.466 10.925 1.00 98.31 135 GLY A N 1
ATOM 1027 C CA . GLY A 1 135 ? -8.412 10.286 11.964 1.00 98.31 135 GLY A CA 1
ATOM 1028 C C . GLY A 1 135 ? -7.138 11.022 11.548 1.00 98.31 135 GLY A C 1
ATOM 1029 O O . GLY A 1 135 ? -6.721 11.950 12.250 1.00 98.31 135 GLY A O 1
ATOM 1030 N N . ALA A 1 136 ? -6.542 10.704 10.392 1.00 98.31 136 ALA A N 1
ATOM 1031 C CA . ALA A 1 136 ? -5.346 11.403 9.906 1.00 98.31 136 ALA A CA 1
ATOM 1032 C C . ALA A 1 136 ? -5.605 12.864 9.493 1.00 98.31 136 ALA A C 1
ATOM 1034 O O . ALA A 1 136 ? -4.660 13.631 9.274 1.00 98.31 136 ALA A O 1
ATOM 1035 N N . TRP A 1 137 ? -6.872 13.284 9.433 1.00 98.06 137 TRP A N 1
ATOM 1036 C CA . TRP A 1 137 ? -7.253 14.694 9.328 1.00 98.06 137 TRP A CA 1
ATOM 1037 C C . TRP A 1 137 ? -6.682 15.548 10.469 1.00 98.06 137 TRP A C 1
ATOM 1039 O O . TRP A 1 137 ? -6.352 16.715 10.262 1.00 98.06 137 TRP A O 1
ATOM 1049 N N . SER A 1 138 ? -6.512 14.953 11.654 1.00 97.44 138 SER A N 1
ATOM 1050 C CA . SER A 1 138 ? -5.989 15.618 12.853 1.00 97.44 138 SER A CA 1
ATOM 1051 C C . SER A 1 138 ? -4.459 15.612 12.944 1.00 97.44 138 SER A C 1
ATOM 1053 O O . SER A 1 138 ? -3.882 16.268 13.811 1.00 97.44 138 SER A O 1
ATOM 1055 N N . TRP A 1 139 ? -3.787 14.870 12.063 1.00 97.81 139 TRP A N 1
ATOM 1056 C CA . TRP A 1 139 ? -2.339 14.710 12.105 1.00 97.81 139 TRP A CA 1
ATOM 1057 C C . TRP A 1 139 ? -1.600 15.982 11.686 1.00 97.81 139 TRP A C 1
ATOM 1059 O O . TRP A 1 139 ? -2.094 16.816 10.920 1.00 97.81 139 TRP A O 1
ATOM 1069 N N . THR A 1 140 ? -0.355 16.105 12.132 1.00 97.25 140 THR A N 1
ATOM 1070 C CA . THR A 1 140 ? 0.581 17.067 11.550 1.00 97.25 140 THR A CA 1
ATOM 1071 C C . THR A 1 140 ? 0.935 16.663 10.115 1.00 97.25 140 THR A C 1
ATOM 1073 O O . THR A 1 140 ? 0.757 15.518 9.688 1.00 97.25 140 THR A O 1
ATOM 1076 N N . GLU A 1 141 ? 1.492 17.599 9.346 1.00 95.94 141 GLU A N 1
ATOM 1077 C CA . GLU A 1 141 ? 2.032 17.282 8.020 1.00 95.94 141 GLU A CA 1
ATOM 1078 C C . GLU A 1 141 ? 3.139 16.221 8.092 1.00 95.94 141 GLU A C 1
ATOM 1080 O O . GLU A 1 141 ? 3.152 15.298 7.281 1.00 95.94 141 GLU A O 1
ATOM 1085 N N . SER A 1 142 ? 4.022 16.297 9.095 1.00 95.44 142 SER A N 1
ATOM 1086 C CA . SER A 1 142 ? 5.095 15.315 9.285 1.00 95.44 142 SER A CA 1
ATOM 1087 C C . SER A 1 142 ? 4.559 13.906 9.540 1.00 95.44 142 SER A C 1
ATOM 1089 O O . SER A 1 142 ? 5.097 12.947 8.992 1.00 95.44 142 SER A O 1
ATOM 1091 N N . GLN A 1 143 ? 3.470 13.771 10.299 1.00 97.19 143 GLN A N 1
ATOM 1092 C CA . GLN A 1 143 ? 2.807 12.489 10.529 1.00 97.19 143 GLN A CA 1
ATOM 1093 C C . GLN A 1 143 ? 2.183 11.929 9.246 1.00 97.19 143 GLN A C 1
ATOM 1095 O O . GLN A 1 143 ? 2.413 10.766 8.917 1.00 97.19 143 GLN A O 1
ATOM 1100 N N . ARG A 1 144 ? 1.468 12.756 8.467 1.00 98.00 144 ARG A N 1
ATOM 1101 C CA . ARG A 1 144 ? 0.929 12.340 7.158 1.00 98.00 144 ARG A CA 1
ATOM 1102 C C . ARG A 1 144 ? 2.026 11.965 6.167 1.00 98.00 144 ARG A C 1
ATOM 1104 O O . ARG A 1 144 ? 1.886 10.967 5.466 1.00 98.00 144 ARG A O 1
ATOM 1111 N N . LYS A 1 145 ? 3.123 12.728 6.121 1.00 97.00 145 LYS A N 1
ATOM 1112 C CA . LYS A 1 145 ? 4.300 12.410 5.300 1.00 97.00 145 LYS A CA 1
ATOM 1113 C C . LYS A 1 145 ? 4.907 11.073 5.718 1.00 97.00 145 LYS A C 1
ATOM 1115 O O . LYS A 1 145 ? 5.211 10.257 4.857 1.00 97.00 145 LYS A O 1
ATOM 1120 N N . ALA A 1 146 ? 5.057 10.822 7.014 1.00 97.00 146 ALA A N 1
ATOM 1121 C CA . ALA A 1 146 ? 5.599 9.558 7.493 1.00 97.00 146 ALA A CA 1
ATOM 1122 C C . ALA A 1 146 ? 4.692 8.370 7.154 1.00 97.00 146 ALA A C 1
ATOM 1124 O O . ALA A 1 146 ? 5.194 7.359 6.683 1.00 97.00 146 ALA A O 1
ATOM 1125 N N . TYR A 1 147 ? 3.372 8.507 7.318 1.00 98.00 147 TYR A N 1
ATOM 1126 C CA . TYR A 1 147 ? 2.406 7.482 6.911 1.00 98.00 147 TYR A CA 1
ATOM 1127 C C . TYR A 1 147 ? 2.507 7.168 5.421 1.00 98.00 147 TYR A C 1
ATOM 1129 O O . TYR A 1 147 ? 2.585 6.013 5.011 1.00 98.00 147 TYR A O 1
ATOM 1137 N N . ALA A 1 148 ? 2.553 8.215 4.598 1.00 98.25 148 ALA A N 1
ATOM 1138 C CA . ALA A 1 148 ? 2.539 8.058 3.155 1.00 98.25 148 ALA A CA 1
ATOM 1139 C C . ALA A 1 148 ? 3.833 7.444 2.587 1.00 98.25 148 ALA A C 1
ATOM 1141 O O . ALA A 1 148 ? 3.823 6.996 1.441 1.00 98.25 148 ALA A O 1
ATOM 1142 N N . ASN A 1 149 ? 4.916 7.414 3.372 1.00 97.75 149 ASN A N 1
ATOM 1143 C CA . ASN A 1 149 ? 6.231 6.888 2.997 1.00 97.75 149 ASN A CA 1
ATOM 1144 C C . ASN A 1 149 ? 6.718 5.782 3.958 1.00 97.75 149 ASN A C 1
ATOM 1146 O O . ASN A 1 149 ? 7.918 5.572 4.124 1.00 97.75 149 ASN A O 1
ATOM 1150 N N . ASP A 1 150 ? 5.800 5.106 4.649 1.00 96.50 150 ASP A N 1
ATOM 1151 C CA . ASP A 1 150 ? 6.147 4.127 5.678 1.00 96.50 150 ASP A CA 1
ATOM 1152 C C . ASP A 1 150 ? 6.714 2.833 5.075 1.00 96.50 150 ASP A C 1
ATOM 1154 O O . ASP A 1 150 ? 5.973 1.947 4.653 1.00 96.50 150 ASP A O 1
ATOM 1158 N N . LEU A 1 151 ? 8.044 2.720 5.071 1.00 95.44 151 LEU A N 1
ATOM 1159 C CA . LEU A 1 151 ? 8.777 1.504 4.695 1.00 95.44 151 LEU A CA 1
ATOM 1160 C C . LEU A 1 151 ? 9.192 0.656 5.907 1.00 95.44 151 LEU A C 1
ATOM 1162 O O . LEU A 1 151 ? 9.751 -0.426 5.742 1.00 95.44 151 LEU A O 1
ATOM 1166 N N . THR A 1 152 ? 8.934 1.139 7.127 1.00 94.56 152 THR A N 1
ATOM 1167 C CA . THR A 1 152 ? 9.358 0.465 8.368 1.00 94.56 152 THR A CA 1
ATOM 1168 C C . THR A 1 152 ? 8.505 -0.758 8.707 1.00 94.56 152 THR A C 1
ATOM 1170 O O . THR A 1 152 ? 8.876 -1.547 9.577 1.00 94.56 152 THR A O 1
ATOM 1173 N N . ASP A 1 153 ? 7.382 -0.924 8.007 1.00 94.75 153 ASP A N 1
ATOM 1174 C CA . ASP A 1 153 ? 6.533 -2.103 8.042 1.00 94.75 153 ASP A CA 1
ATOM 1175 C C . ASP A 1 153 ? 6.099 -2.479 6.615 1.00 94.75 153 ASP A C 1
ATOM 1177 O O . ASP A 1 153 ? 5.527 -1.669 5.887 1.00 94.75 153 ASP A O 1
ATOM 1181 N N . GLY A 1 154 ? 6.370 -3.721 6.202 1.00 95.00 154 GLY A N 1
ATOM 1182 C CA . GLY A 1 154 ? 6.091 -4.197 4.842 1.00 95.00 154 GLY A CA 1
ATOM 1183 C C . GLY A 1 154 ? 4.603 -4.279 4.481 1.00 95.00 154 GLY A C 1
ATOM 1184 O O . GLY A 1 154 ? 4.283 -4.476 3.311 1.00 95.00 154 GLY A O 1
ATOM 1185 N N . ARG A 1 155 ? 3.703 -4.126 5.461 1.00 96.00 155 ARG A N 1
ATOM 1186 C CA . ARG A 1 155 ? 2.246 -4.166 5.270 1.00 96.00 155 ARG A CA 1
ATOM 1187 C C . ARG A 1 155 ? 1.663 -2.854 4.752 1.00 96.00 155 ARG A C 1
ATOM 1189 O O . ARG A 1 155 ? 0.591 -2.872 4.165 1.00 96.00 155 ARG A O 1
ATOM 1196 N N . SER A 1 156 ? 2.330 -1.718 4.970 1.00 96.38 156 SER A N 1
ATOM 1197 C CA . SER A 1 156 ? 1.762 -0.394 4.661 1.00 96.38 156 SER A CA 1
ATOM 1198 C C . SER A 1 156 ? 1.670 -0.118 3.156 1.00 96.38 156 SER A C 1
ATOM 1200 O O . SER A 1 156 ? 0.695 0.474 2.692 1.00 96.38 156 SER A O 1
ATOM 1202 N N . LEU A 1 157 ? 2.678 -0.553 2.395 1.00 98.50 157 LEU A N 1
ATOM 1203 C CA . LEU A 1 157 ? 2.841 -0.275 0.967 1.00 98.50 157 LEU A CA 1
ATOM 1204 C C . LEU A 1 157 ? 3.134 -1.563 0.207 1.00 98.50 157 LEU A C 1
ATOM 1206 O O . LEU A 1 157 ? 4.044 -2.280 0.617 1.00 98.50 157 LEU A O 1
ATOM 1210 N N . ILE A 1 158 ? 2.433 -1.835 -0.897 1.00 98.44 158 ILE A N 1
ATOM 1211 C CA . ILE A 1 158 ? 2.626 -3.057 -1.701 1.00 98.44 158 ILE A CA 1
ATOM 1212 C C . ILE A 1 158 ? 2.526 -2.798 -3.210 1.00 98.44 158 ILE A C 1
ATOM 1214 O O . ILE A 1 158 ? 1.733 -1.967 -3.651 1.00 98.44 158 ILE A O 1
ATOM 1218 N N . ALA A 1 159 ? 3.293 -3.544 -4.009 1.00 98.31 159 ALA A N 1
ATOM 1219 C CA . ALA A 1 159 ? 3.162 -3.556 -5.467 1.00 98.31 159 ALA A CA 1
ATOM 1220 C C . ALA A 1 159 ? 1.939 -4.378 -5.927 1.00 98.31 159 ALA A C 1
ATOM 1222 O O . ALA A 1 159 ? 1.791 -5.555 -5.583 1.00 98.31 159 ALA A O 1
ATOM 1223 N N . VAL A 1 160 ? 1.056 -3.775 -6.725 1.00 98.62 160 VAL A N 1
ATOM 1224 C CA . VAL A 1 160 ? -0.200 -4.382 -7.201 1.00 98.62 160 VAL A CA 1
ATOM 1225 C C . VAL A 1 160 ? -0.529 -3.981 -8.640 1.00 98.62 160 VAL A C 1
ATOM 1227 O O . VAL A 1 160 ? 0.037 -3.032 -9.170 1.00 98.62 160 VAL A O 1
ATOM 1230 N N . THR A 1 161 ? -1.463 -4.689 -9.281 1.00 98.69 161 THR A N 1
ATOM 1231 C CA . THR A 1 161 ? -1.975 -4.316 -10.606 1.00 98.69 161 THR A CA 1
ATOM 1232 C C . THR A 1 161 ? -2.717 -2.980 -10.551 1.00 98.69 161 THR A C 1
ATOM 1234 O O . THR A 1 161 ? -3.669 -2.829 -9.780 1.00 98.69 161 THR A O 1
ATOM 1237 N N . ASP A 1 162 ? -2.331 -2.052 -11.424 1.00 97.25 162 ASP A N 1
ATOM 1238 C CA . ASP A 1 162 ? -2.878 -0.694 -11.568 1.00 97.25 162 ASP A CA 1
ATOM 1239 C C . ASP A 1 162 ? -4.421 -0.637 -11.575 1.00 97.25 162 ASP A C 1
ATOM 1241 O O . ASP A 1 162 ? -5.053 0.072 -10.794 1.00 97.25 162 ASP A O 1
ATOM 1245 N N . ARG A 1 163 ? -5.075 -1.455 -12.403 1.00 96.44 163 ARG A N 1
ATOM 1246 C CA . ARG A 1 163 ? -6.534 -1.472 -12.574 1.00 96.44 163 ARG A CA 1
ATOM 1247 C C . ARG A 1 163 ? -7.254 -1.988 -11.339 1.00 96.44 163 ARG A C 1
ATOM 1249 O O . ARG A 1 163 ? -8.365 -1.551 -11.043 1.00 96.44 163 ARG A O 1
ATOM 1256 N N . VAL A 1 164 ? -6.640 -2.927 -10.623 1.00 98.44 164 VAL A N 1
ATOM 1257 C CA . VAL A 1 164 ? -7.208 -3.481 -9.389 1.00 98.44 164 VAL A CA 1
ATOM 1258 C C . VAL A 1 164 ? -7.074 -2.463 -8.263 1.00 98.44 164 VAL A C 1
ATOM 1260 O O . VAL A 1 164 ? -8.024 -2.269 -7.507 1.00 98.44 164 VAL A O 1
ATOM 1263 N N . ASN A 1 165 ? -5.953 -1.740 -8.220 1.00 98.62 165 ASN A N 1
ATOM 1264 C CA . ASN A 1 165 ? -5.762 -0.611 -7.320 1.00 98.62 165 ASN A CA 1
ATOM 1265 C C . ASN A 1 165 ? -6.762 0.528 -7.592 1.00 98.62 165 ASN A C 1
ATOM 1267 O O . ASN A 1 165 ? -7.392 1.044 -6.674 1.00 98.62 165 ASN A O 1
ATOM 1271 N N . ALA A 1 166 ? -7.010 0.859 -8.861 1.00 98.06 166 ALA A N 1
ATOM 1272 C CA . ALA A 1 166 ? -8.048 1.819 -9.238 1.00 98.06 166 ALA A CA 1
ATOM 1273 C C . ALA A 1 166 ? -9.459 1.347 -8.830 1.00 98.06 166 ALA A C 1
ATOM 1275 O O . ALA A 1 166 ? -10.279 2.148 -8.382 1.00 98.06 166 ALA A O 1
ATOM 1276 N N . SER A 1 167 ? -9.743 0.041 -8.935 1.00 98.50 167 SER A N 1
ATOM 1277 C CA . SER A 1 167 ? -11.006 -0.539 -8.461 1.00 98.50 167 SER A CA 1
ATOM 1278 C C . SER A 1 167 ? -11.164 -0.432 -6.942 1.00 98.50 167 SER A C 1
ATOM 1280 O O . SER A 1 167 ? -12.283 -0.181 -6.480 1.00 98.50 167 SER A O 1
ATOM 1282 N N . LYS A 1 168 ? -10.081 -0.615 -6.175 1.00 98.62 168 LYS A N 1
ATOM 1283 C CA . LYS A 1 168 ? -10.047 -0.371 -4.727 1.00 98.62 168 LYS A CA 1
ATOM 1284 C C . LYS A 1 168 ? -10.318 1.103 -4.435 1.00 98.62 168 LYS A C 1
ATOM 1286 O O . LYS A 1 168 ? -11.288 1.419 -3.749 1.00 98.62 168 LYS A O 1
ATOM 1291 N N . SER A 1 169 ? -9.569 2.010 -5.067 1.00 98.31 169 SER A N 1
ATOM 1292 C CA . SER A 1 169 ? -9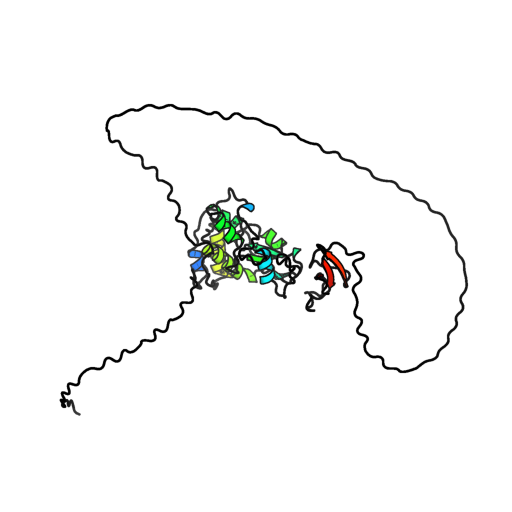.599 3.451 -4.783 1.00 98.31 169 SER A CA 1
ATOM 1293 C C . SER A 1 169 ? -9.298 3.698 -3.297 1.00 98.31 169 SER A C 1
ATOM 1295 O O . SER A 1 169 ? -8.246 3.322 -2.788 1.00 98.31 169 SER A O 1
ATOM 1297 N N . ASP A 1 170 ? -10.239 4.307 -2.598 1.00 97.88 170 ASP A N 1
ATOM 1298 C CA . ASP A 1 170 ? -10.246 4.696 -1.199 1.00 97.88 170 ASP A CA 1
ATOM 1299 C C . ASP A 1 170 ? -11.223 3.854 -0.373 1.00 97.88 170 ASP A C 1
ATOM 1301 O O . ASP A 1 170 ? -11.531 4.227 0.747 1.00 97.88 170 ASP A O 1
ATOM 1305 N N . LYS A 1 171 ? -11.720 2.739 -0.923 1.00 98.81 171 LYS A N 1
ATOM 1306 C CA . LYS A 1 171 ? -12.697 1.880 -0.250 1.00 98.81 171 LYS A CA 1
ATOM 1307 C C . LYS A 1 171 ? -12.052 1.070 0.870 1.00 98.81 171 LYS A C 1
ATOM 1309 O O . LYS A 1 171 ? -10.979 0.486 0.687 1.00 98.81 171 LYS A O 1
ATOM 1314 N N . ASP A 1 172 ? -12.776 0.971 1.973 1.00 98.62 172 ASP A N 1
ATOM 1315 C CA . ASP A 1 172 ? -12.507 0.076 3.088 1.00 98.62 172 ASP A CA 1
ATOM 1316 C C . ASP A 1 172 ? -13.024 -1.365 2.815 1.00 98.62 172 ASP A C 1
ATOM 1318 O O . ASP A 1 172 ? -13.777 -1.593 1.855 1.00 98.62 172 ASP A O 1
ATOM 1322 N N . PRO A 1 173 ? -12.653 -2.356 3.652 1.00 98.62 173 PRO A N 1
ATOM 1323 C CA . PRO A 1 173 ? -13.073 -3.754 3.535 1.00 98.62 173 PRO A CA 1
ATOM 1324 C C . PRO A 1 173 ? -14.580 -4.024 3.442 1.00 98.62 173 PRO A C 1
ATOM 1326 O O . PRO A 1 173 ? -14.967 -5.078 2.935 1.00 98.62 173 PRO A O 1
ATOM 1329 N N . SER A 1 174 ? -15.445 -3.119 3.908 1.00 98.50 174 SER A N 1
ATOM 1330 C CA . SER A 1 174 ? -16.900 -3.246 3.750 1.00 98.50 174 SER A CA 1
ATOM 1331 C C . SER A 1 174 ? -17.381 -2.973 2.327 1.00 98.50 174 SER A C 1
ATOM 1333 O O . SER A 1 174 ? -18.406 -3.514 1.913 1.00 98.50 174 SER A O 1
ATOM 1335 N N . ASN A 1 175 ? -16.612 -2.211 1.550 1.00 98.25 175 ASN A N 1
ATOM 1336 C CA . ASN A 1 175 ? -16.960 -1.797 0.193 1.00 98.25 175 ASN A CA 1
ATOM 1337 C C . ASN A 1 175 ? -16.061 -2.425 -0.880 1.00 98.25 175 ASN A C 1
ATOM 1339 O O . ASN A 1 175 ? -16.399 -2.402 -2.068 1.00 98.25 175 ASN A O 1
ATOM 1343 N N . TRP A 1 176 ? -14.911 -2.980 -0.493 1.00 98.69 176 TRP A N 1
ATOM 1344 C CA . TRP A 1 176 ? -13.993 -3.643 -1.409 1.00 98.69 176 TRP A CA 1
ATOM 1345 C C . TRP A 1 176 ? -13.133 -4.691 -0.708 1.00 98.69 176 TRP A C 1
ATOM 1347 O O . TRP A 1 176 ? -12.533 -4.436 0.328 1.00 98.69 176 TRP A O 1
ATOM 1357 N N . MET A 1 177 ? -13.000 -5.857 -1.335 1.00 98.62 177 MET A N 1
ATOM 1358 C CA . MET A 1 177 ? -12.038 -6.889 -0.954 1.00 98.62 177 MET A CA 1
ATOM 1359 C C . MET A 1 177 ? -11.223 -7.295 -2.186 1.00 98.62 177 MET A C 1
ATOM 1361 O O . MET A 1 177 ? -11.761 -7.255 -3.300 1.00 98.62 177 MET A O 1
ATOM 1365 N N . PRO A 1 178 ? -9.962 -7.736 -2.018 1.00 98.50 178 PRO A N 1
ATOM 1366 C CA . PRO A 1 178 ? -9.162 -8.232 -3.128 1.00 98.50 178 PRO A CA 1
ATOM 1367 C C . PRO A 1 178 ? -9.897 -9.319 -3.928 1.00 98.50 178 PRO A C 1
ATOM 1369 O O . PRO A 1 178 ? -10.448 -10.246 -3.324 1.00 98.50 178 PRO A O 1
ATOM 1372 N N . PRO A 1 179 ? -9.901 -9.262 -5.274 1.00 98.50 179 PRO A N 1
ATOM 1373 C CA . PRO A 1 179 ? -10.507 -10.309 -6.098 1.00 98.50 179 PRO A CA 1
ATOM 1374 C C . PRO A 1 179 ? -9.948 -11.713 -5.821 1.00 98.50 179 PRO A C 1
ATOM 1376 O O . PRO A 1 179 ? -10.678 -12.704 -5.889 1.00 98.50 179 PRO A O 1
ATOM 1379 N N . LEU A 1 180 ? -8.660 -11.812 -5.478 1.00 98.38 180 LEU A N 1
ATOM 1380 C CA . LEU A 1 180 ? -8.023 -13.064 -5.095 1.00 98.38 180 LEU A CA 1
ATOM 1381 C C . LEU A 1 180 ? -8.410 -13.458 -3.661 1.00 98.38 180 LEU A C 1
ATOM 1383 O O . LEU A 1 180 ? -7.821 -12.996 -2.684 1.00 98.38 180 LEU A O 1
ATOM 1387 N N . LYS A 1 181 ? -9.361 -14.388 -3.536 1.00 97.81 181 LYS A N 1
ATOM 1388 C CA . LYS A 1 181 ? -9.861 -14.877 -2.238 1.00 97.81 181 LYS A CA 1
ATOM 1389 C C . LYS A 1 181 ? -8.790 -15.460 -1.322 1.00 97.81 181 LYS A C 1
ATOM 1391 O O . LYS A 1 181 ? -8.843 -15.252 -0.116 1.00 97.81 181 LYS A O 1
ATOM 1396 N N . SER A 1 182 ? -7.793 -16.151 -1.877 1.00 97.75 182 SER A N 1
ATOM 1397 C CA . SER A 1 182 ? -6.702 -16.720 -1.075 1.00 97.75 182 SER A CA 1
ATOM 1398 C C . SER A 1 182 ? -5.860 -15.655 -0.363 1.00 97.75 182 SER A C 1
ATOM 1400 O O . SER A 1 182 ? -5.109 -15.996 0.543 1.00 97.75 182 SER A O 1
ATOM 1402 N N . TYR A 1 183 ? -5.979 -14.381 -0.752 1.00 98.31 183 TYR A N 1
ATOM 1403 C CA . TYR A 1 183 ? -5.295 -13.262 -0.110 1.00 98.31 183 TYR A CA 1
ATOM 1404 C C . TYR A 1 183 ? -6.129 -12.560 0.976 1.00 98.31 183 TYR A C 1
ATOM 1406 O O . TYR A 1 183 ? -5.608 -11.699 1.679 1.00 98.31 183 TYR A O 1
ATOM 1414 N N . TRP A 1 184 ? -7.406 -12.914 1.161 1.00 98.19 184 TRP A N 1
ATOM 1415 C CA . TRP A 1 184 ? -8.309 -12.186 2.062 1.00 98.19 184 TRP A CA 1
ATOM 1416 C C . TRP A 1 184 ? -7.795 -12.092 3.495 1.00 98.19 184 TRP A C 1
ATOM 1418 O O . TRP A 1 184 ? -7.720 -10.995 4.039 1.00 98.19 184 TRP A O 1
ATOM 1428 N N . CYS A 1 185 ? -7.392 -13.205 4.107 1.00 98.44 185 CYS A N 1
ATOM 1429 C CA . CYS A 1 185 ? -6.957 -13.177 5.503 1.00 98.44 185 CYS A CA 1
ATOM 1430 C C . CYS A 1 185 ? -5.647 -12.407 5.694 1.00 98.44 185 CYS A C 1
ATOM 1432 O O . CYS A 1 185 ? -5.492 -11.715 6.697 1.00 98.44 185 CYS A O 1
ATOM 1434 N N . THR A 1 186 ? -4.734 -12.464 4.720 1.00 98.19 186 THR A N 1
ATOM 1435 C CA . THR A 1 186 ? -3.525 -11.633 4.739 1.00 98.19 186 THR A CA 1
ATOM 1436 C C . THR A 1 186 ? -3.886 -10.156 4.624 1.00 98.19 186 THR A C 1
ATOM 1438 O O . THR A 1 186 ? -3.462 -9.373 5.463 1.00 98.19 186 THR A O 1
ATOM 1441 N N . PHE A 1 187 ? -4.746 -9.787 3.671 1.00 98.62 187 PHE A N 1
ATOM 1442 C CA . PHE A 1 187 ? -5.220 -8.412 3.515 1.00 98.62 187 PHE A CA 1
ATOM 1443 C C . PHE A 1 187 ? -5.882 -7.870 4.788 1.00 98.62 187 PHE A C 1
ATOM 1445 O O . PHE A 1 187 ? -5.561 -6.765 5.210 1.00 98.62 187 PHE A O 1
ATOM 1452 N N . LEU A 1 188 ? -6.753 -8.647 5.441 1.00 98.69 188 LEU A N 1
ATOM 1453 C CA . LEU A 1 188 ? -7.378 -8.241 6.704 1.00 98.69 188 LEU A CA 1
ATOM 1454 C C . LEU A 1 188 ? -6.353 -8.084 7.830 1.00 98.69 188 LEU A C 1
ATOM 1456 O O . LEU A 1 188 ? -6.426 -7.123 8.593 1.00 98.69 188 LEU A O 1
ATOM 1460 N N . GLY A 1 189 ? -5.393 -9.006 7.934 1.00 98.31 189 GLY A N 1
ATOM 1461 C CA . GLY A 1 189 ? -4.308 -8.912 8.907 1.00 98.31 189 GLY A CA 1
ATOM 1462 C C . GLY A 1 189 ? -3.484 -7.645 8.707 1.00 98.31 189 GLY A C 1
ATOM 1463 O O . GLY A 1 189 ? -3.252 -6.910 9.667 1.00 98.31 189 GLY A O 1
ATOM 1464 N N . ASP A 1 190 ? -3.107 -7.349 7.465 1.00 98.44 190 ASP A N 1
ATOM 1465 C CA . ASP A 1 190 ? -2.354 -6.153 7.088 1.00 98.44 190 ASP A CA 1
ATOM 1466 C C . ASP A 1 190 ? -3.157 -4.882 7.385 1.00 98.44 190 ASP A C 1
ATOM 1468 O O . ASP A 1 190 ? -2.654 -3.965 8.034 1.00 98.44 190 ASP A O 1
ATOM 1472 N N . TRP A 1 191 ? -4.433 -4.864 7.006 1.00 98.81 191 TRP A N 1
ATOM 1473 C CA . TRP A 1 191 ? -5.347 -3.751 7.234 1.00 98.81 191 TRP A CA 1
ATOM 1474 C C . TRP A 1 191 ? -5.513 -3.420 8.726 1.00 98.81 191 TRP A C 1
ATOM 1476 O O . TRP A 1 191 ? -5.289 -2.282 9.144 1.00 98.81 191 TRP A O 1
ATOM 1486 N N . ILE A 1 192 ? -5.828 -4.427 9.552 1.00 98.50 192 ILE A N 1
ATOM 1487 C CA . ILE A 1 192 ? -5.941 -4.293 11.014 1.00 98.50 192 ILE A CA 1
ATOM 1488 C C . ILE A 1 192 ? -4.614 -3.809 11.606 1.00 98.50 192 ILE A C 1
ATOM 1490 O O . ILE A 1 192 ? -4.603 -2.914 12.453 1.00 98.50 192 ILE A O 1
ATOM 1494 N N . SER A 1 193 ? -3.492 -4.372 11.148 1.00 97.19 193 SER A N 1
ATOM 1495 C CA . SER A 1 193 ? -2.158 -3.996 11.622 1.00 97.19 193 SER A CA 1
ATOM 1496 C C . SER A 1 193 ? -1.857 -2.527 11.361 1.00 97.19 193 SER A C 1
ATOM 1498 O O . SER A 1 193 ? -1.417 -1.823 12.266 1.00 97.19 193 SER A O 1
ATOM 1500 N N . VAL A 1 194 ? -2.103 -2.052 10.137 1.00 98.00 194 VAL A N 1
ATOM 1501 C CA . VAL A 1 194 ? -1.836 -0.664 9.744 1.00 98.00 194 VAL A CA 1
ATOM 1502 C C . VAL A 1 194 ? -2.719 0.288 10.548 1.00 98.00 194 VAL A C 1
ATOM 1504 O O . VAL A 1 194 ? -2.196 1.236 11.141 1.00 98.00 194 VAL A O 1
ATOM 1507 N N . LYS A 1 195 ? -4.026 0.005 10.659 1.00 98.38 195 LYS A N 1
ATOM 1508 C CA . LYS A 1 195 ? -4.958 0.820 11.454 1.00 98.38 195 LYS A CA 1
ATOM 1509 C C . LYS A 1 195 ? -4.525 0.892 12.926 1.00 98.38 195 LYS A C 1
ATOM 1511 O O . LYS A 1 195 ? -4.372 1.987 13.467 1.00 98.38 195 LYS A O 1
ATOM 1516 N N . ALA A 1 196 ? -4.220 -0.246 13.553 1.00 96.94 196 ALA A N 1
ATOM 1517 C CA . ALA A 1 196 ? -3.779 -0.300 14.950 1.00 96.94 196 ALA A CA 1
ATOM 1518 C C . ALA A 1 196 ? -2.421 0.390 15.175 1.00 96.94 196 ALA A C 1
ATOM 1520 O O . ALA A 1 196 ? -2.238 1.129 16.146 1.00 96.94 196 ALA A O 1
ATOM 1521 N N . ARG A 1 197 ? -1.459 0.192 14.265 1.00 95.56 197 ARG A N 1
ATOM 1522 C CA . ARG A 1 197 ? -0.121 0.794 14.341 1.00 95.56 197 ARG A CA 1
ATOM 1523 C C . ARG A 1 197 ? -0.167 2.316 14.309 1.00 95.56 197 ARG A C 1
ATOM 1525 O O . ARG A 1 197 ? 0.548 2.959 15.083 1.00 95.56 197 ARG A O 1
ATOM 1532 N N . TRP A 1 198 ? -1.010 2.865 13.441 1.00 97.00 198 TRP A N 1
ATOM 1533 C CA . TRP A 1 198 ? -1.157 4.301 13.225 1.00 97.00 198 TRP A CA 1
ATOM 1534 C C . TRP A 1 198 ? -2.254 4.949 14.078 1.00 97.00 198 TRP A C 1
ATOM 1536 O O . TRP A 1 198 ? -2.395 6.169 14.058 1.00 97.00 198 TRP A O 1
ATOM 1546 N N . GLY A 1 199 ? -2.983 4.165 14.879 1.00 96.50 199 GLY A N 1
ATOM 1547 C CA . GLY A 1 199 ? -4.053 4.670 15.741 1.00 96.50 199 GLY A CA 1
ATOM 1548 C C . GLY A 1 199 ? -5.245 5.224 14.959 1.00 96.50 199 GLY A C 1
ATOM 1549 O O . GLY A 1 199 ? -5.877 6.173 15.416 1.00 96.50 199 GLY A O 1
ATOM 1550 N N . LEU A 1 200 ? -5.511 4.660 13.782 1.00 98.50 200 LEU A N 1
ATOM 1551 C CA . LEU A 1 200 ? -6.653 4.998 12.938 1.00 98.50 200 LEU A CA 1
ATOM 1552 C C . LEU A 1 200 ? -7.909 4.284 13.450 1.00 98.50 200 LEU A C 1
ATOM 1554 O O . LEU A 1 200 ? -7.826 3.139 13.901 1.00 98.50 200 LEU A O 1
ATOM 1558 N N . SER A 1 201 ? -9.058 4.951 13.378 1.00 98.81 201 SER A N 1
ATOM 1559 C CA . SER A 1 201 ? -10.357 4.351 13.684 1.00 98.81 201 SER A CA 1
ATOM 1560 C C . SER A 1 201 ? -10.875 3.493 12.526 1.00 98.81 201 SER A C 1
ATOM 1562 O O . SER A 1 201 ? -10.312 3.476 11.430 1.00 98.81 201 SER A O 1
ATOM 1564 N N . MET A 1 202 ? -11.943 2.749 12.798 1.00 98.81 202 MET A N 1
ATOM 1565 C CA . MET A 1 202 ? -12.787 2.126 11.785 1.00 98.81 202 MET A CA 1
ATOM 1566 C C . MET A 1 202 ? -14.206 2.648 11.917 1.00 98.81 202 MET A C 1
ATOM 1568 O O . MET A 1 202 ? -14.651 2.930 13.031 1.00 98.81 202 MET A O 1
ATOM 1572 N N . ASP A 1 203 ? -14.941 2.709 10.815 1.00 98.75 203 ASP A N 1
ATOM 1573 C CA . ASP A 1 203 ? -16.382 2.903 10.914 1.00 98.75 203 ASP A CA 1
ATOM 1574 C C . ASP A 1 203 ? -17.112 1.604 11.297 1.00 98.75 203 ASP A C 1
ATOM 1576 O O . ASP A 1 203 ? -16.536 0.514 11.403 1.00 98.75 203 ASP A O 1
ATOM 1580 N N . GLN A 1 204 ? -18.414 1.719 11.561 1.00 98.62 204 GLN A N 1
ATOM 1581 C CA . GLN A 1 204 ? -19.223 0.594 12.023 1.00 98.62 204 GLN A CA 1
ATOM 1582 C C . GLN A 1 204 ? -19.386 -0.519 10.969 1.00 98.62 204 GLN A C 1
ATOM 1584 O O . GLN A 1 204 ? -19.485 -1.693 11.345 1.00 98.62 204 GLN A O 1
ATOM 1589 N N . SER A 1 205 ? -19.443 -0.160 9.684 1.00 98.69 205 SER A N 1
ATOM 1590 C CA . SER A 1 205 ? -19.579 -1.078 8.549 1.00 98.69 205 SER A CA 1
ATOM 1591 C C . SER A 1 205 ? -18.272 -1.829 8.315 1.00 98.69 205 SER A C 1
ATOM 1593 O O . SER A 1 205 ? -18.264 -3.062 8.287 1.00 98.69 205 SER A O 1
ATOM 1595 N N . GLU A 1 206 ? -17.162 -1.095 8.251 1.00 98.81 206 GLU A N 1
ATOM 1596 C CA . GLU A 1 206 ? -15.803 -1.618 8.142 1.00 98.81 206 GLU A CA 1
ATOM 1597 C C . GLU A 1 206 ? -15.513 -2.617 9.270 1.00 98.81 206 GLU A C 1
ATOM 1599 O O . GLU A 1 206 ? -15.215 -3.790 9.021 1.00 98.81 206 GLU A O 1
ATOM 1604 N N . TYR A 1 207 ? -15.678 -2.186 10.526 1.00 98.81 207 TYR A N 1
ATOM 1605 C CA . TYR A 1 207 ? -15.424 -3.028 11.693 1.00 98.81 207 TYR A CA 1
ATOM 1606 C C . TYR A 1 207 ? -16.300 -4.288 11.685 1.00 98.81 207 TYR A C 1
ATOM 1608 O O . TYR A 1 207 ? -15.826 -5.394 11.965 1.00 98.81 207 TYR A O 1
ATOM 1616 N N . GLY A 1 208 ? -17.589 -4.134 11.359 1.00 98.69 208 GLY A N 1
ATOM 1617 C CA . GLY A 1 208 ? -18.543 -5.238 11.283 1.00 98.69 208 GLY A CA 1
ATOM 1618 C C . GLY A 1 208 ? -18.157 -6.271 10.225 1.00 98.69 208 GLY A C 1
ATOM 1619 O O . GLY A 1 208 ? -18.136 -7.469 10.518 1.00 98.69 208 GLY A O 1
ATOM 1620 N N . GLN A 1 209 ? -17.791 -5.816 9.025 1.00 98.62 209 GLN A N 1
ATOM 1621 C CA . GLN A 1 209 ? -17.363 -6.690 7.938 1.00 98.62 209 GLN A CA 1
ATOM 1622 C C . GLN A 1 209 ? -16.100 -7.471 8.309 1.00 98.62 209 GLN A C 1
ATOM 1624 O O . GLN A 1 209 ? -16.070 -8.697 8.176 1.00 98.62 209 GLN A O 1
ATOM 1629 N N . ILE A 1 210 ? -15.073 -6.786 8.822 1.00 98.75 210 ILE A N 1
ATOM 1630 C CA . ILE A 1 210 ? -13.817 -7.428 9.225 1.00 98.75 210 ILE A CA 1
ATOM 1631 C C . ILE A 1 210 ? -14.088 -8.452 10.330 1.00 98.75 210 ILE A C 1
ATOM 1633 O O . ILE A 1 210 ? -13.648 -9.597 10.230 1.00 98.75 210 ILE A O 1
ATOM 1637 N N . LYS A 1 211 ? -14.868 -8.089 11.355 1.00 98.62 211 LYS A N 1
ATOM 1638 C CA . LYS A 1 211 ? -15.233 -9.001 12.447 1.00 98.62 211 LYS A CA 1
ATOM 1639 C C . LYS A 1 211 ? -15.920 -10.270 11.936 1.00 98.62 211 LYS A C 1
ATOM 1641 O O . LYS A 1 211 ? -15.603 -11.359 12.414 1.00 98.62 211 LYS A O 1
ATOM 1646 N N . ASN A 1 212 ? -16.831 -10.146 10.972 1.00 98.50 212 ASN A N 1
ATOM 1647 C CA . ASN A 1 212 ? -17.540 -11.288 10.394 1.00 98.50 212 ASN A CA 1
ATOM 1648 C C . ASN A 1 212 ? -16.601 -12.205 9.600 1.00 98.50 212 ASN A C 1
ATOM 1650 O O . ASN A 1 212 ? -16.654 -13.425 9.774 1.00 98.50 212 ASN A O 1
ATOM 1654 N N . LEU A 1 213 ? -15.696 -11.644 8.794 1.00 98.31 213 LEU A N 1
ATOM 1655 C CA . LEU A 1 213 ? -14.692 -12.421 8.059 1.00 98.31 213 LEU A CA 1
ATOM 1656 C C . LEU A 1 213 ? -13.699 -13.111 9.006 1.00 98.31 213 LEU A C 1
ATOM 1658 O O . LEU A 1 213 ? -13.373 -14.280 8.818 1.00 98.31 213 LEU A O 1
ATOM 1662 N N . LEU A 1 214 ? -13.284 -12.446 10.090 1.00 98.25 214 LEU A N 1
ATOM 1663 C CA . LEU A 1 214 ? -12.485 -13.080 11.144 1.00 98.25 214 LEU A CA 1
ATOM 1664 C C . LEU A 1 214 ? -13.257 -14.159 11.909 1.00 98.25 214 LEU A C 1
ATOM 1666 O O . LEU A 1 214 ? -12.645 -15.013 12.537 1.00 98.25 214 LEU A O 1
ATOM 1670 N N . ALA A 1 215 ? -14.587 -14.136 11.944 1.00 97.50 215 ALA A N 1
ATOM 1671 C CA . ALA A 1 215 ? -15.369 -15.196 12.578 1.00 97.50 215 ALA A CA 1
ATOM 1672 C C . ALA A 1 215 ? -15.573 -16.411 11.660 1.00 97.50 215 ALA A C 1
ATOM 1674 O O . ALA A 1 215 ? -15.752 -17.516 12.167 1.00 97.50 215 ALA A O 1
ATOM 1675 N N . SER A 1 216 ? -15.534 -16.201 10.344 1.00 96.50 216 SER A N 1
ATOM 1676 C CA . SER A 1 216 ? -15.834 -17.200 9.318 1.00 96.50 216 SER A CA 1
ATOM 1677 C C . SER A 1 216 ? -14.567 -17.649 8.587 1.00 96.50 216 SER A C 1
ATOM 1679 O O . SER A 1 216 ? -13.922 -18.602 9.018 1.00 96.50 216 SER A O 1
ATOM 1681 N N . ASP A 1 217 ? -14.183 -16.953 7.519 1.00 96.31 217 ASP A N 1
ATOM 1682 C CA . ASP A 1 217 ? -13.116 -17.358 6.597 1.00 96.31 217 ASP A CA 1
ATOM 1683 C C . ASP A 1 217 ? -11.702 -17.269 7.201 1.00 96.31 217 ASP A C 1
ATOM 1685 O O . ASP A 1 217 ? -10.795 -17.986 6.780 1.00 96.31 217 ASP A O 1
ATOM 1689 N N . CYS A 1 218 ? -11.504 -16.398 8.196 1.00 97.31 218 CYS A N 1
ATOM 1690 C CA . CYS A 1 218 ? -10.195 -16.062 8.765 1.00 97.31 218 CYS A CA 1
ATOM 1691 C C . CYS A 1 218 ? -10.114 -16.324 10.279 1.00 97.31 218 CYS A C 1
ATOM 1693 O O . CYS A 1 218 ? -9.456 -15.586 11.015 1.00 97.31 218 CYS A O 1
ATOM 1695 N N . SER A 1 219 ? -10.782 -17.378 10.760 1.00 95.56 219 SER A N 1
ATOM 1696 C CA . SER A 1 219 ? -10.960 -17.670 12.192 1.00 95.56 219 SER A CA 1
ATOM 1697 C C . SER A 1 219 ? -9.692 -17.928 12.995 1.00 95.56 219 SER A C 1
ATOM 1699 O O . SER A 1 219 ? -9.717 -17.747 14.210 1.00 95.56 219 SER A O 1
ATOM 1701 N N . SER A 1 220 ? -8.611 -18.344 12.338 1.00 94.44 220 SER A N 1
ATOM 1702 C CA . SER A 1 220 ? -7.312 -18.641 12.950 1.00 94.44 220 SER A CA 1
ATOM 1703 C C . SER A 1 220 ? -6.239 -17.603 12.609 1.00 94.44 220 SER A C 1
ATOM 1705 O O . SER A 1 220 ? -5.049 -17.899 12.715 1.00 94.44 220 SER A O 1
ATOM 1707 N N . LEU A 1 221 ? -6.628 -16.420 12.120 1.00 97.06 221 LEU A N 1
ATOM 1708 C CA . LEU A 1 221 ? -5.672 -15.397 11.718 1.00 97.06 221 LEU A CA 1
ATOM 1709 C C . LEU A 1 221 ? -4.928 -14.839 12.937 1.00 97.06 221 LEU A C 1
ATOM 1711 O O . LEU A 1 221 ? -5.511 -14.191 13.806 1.00 97.06 221 LEU A O 1
ATOM 1715 N N . THR A 1 222 ? -3.614 -15.027 12.948 1.00 96.56 222 THR A N 1
ATOM 1716 C CA . THR A 1 222 ? -2.696 -14.370 13.880 1.00 96.56 222 THR A CA 1
ATOM 1717 C C . THR A 1 222 ? -1.950 -13.251 13.170 1.00 96.56 222 THR A C 1
ATOM 1719 O O . THR A 1 222 ? -1.445 -13.445 12.064 1.00 96.56 222 THR A O 1
ATOM 1722 N N . ILE A 1 223 ? -1.834 -12.100 13.819 1.00 95.50 223 ILE A N 1
ATOM 1723 C CA . ILE A 1 223 ? -1.104 -10.943 13.314 1.00 95.50 223 ILE A CA 1
ATOM 1724 C C . ILE A 1 223 ? 0.287 -10.926 13.946 1.00 95.50 223 ILE A C 1
ATOM 1726 O O . ILE A 1 223 ? 0.415 -10.954 15.170 1.00 95.50 223 ILE A O 1
ATOM 1730 N N . ALA A 1 224 ? 1.329 -10.866 13.116 1.00 92.69 224 ALA A N 1
ATOM 1731 C CA . ALA A 1 224 ? 2.702 -10.690 13.580 1.00 92.69 224 ALA A CA 1
ATOM 1732 C C . ALA A 1 224 ? 2.899 -9.304 14.217 1.00 92.69 224 ALA A C 1
ATOM 1734 O O . ALA A 1 224 ? 2.295 -8.324 13.775 1.00 92.69 224 ALA A O 1
ATOM 1735 N N . GLY A 1 225 ? 3.772 -9.225 15.225 1.00 89.94 225 GLY A N 1
ATOM 1736 C CA . GLY A 1 225 ? 4.093 -7.974 15.917 1.00 89.94 225 GLY A CA 1
ATOM 1737 C C . GLY A 1 225 ? 4.623 -6.871 14.991 1.00 89.94 225 GLY A C 1
ATOM 1738 O O . GLY A 1 225 ? 4.989 -7.119 13.838 1.00 89.94 225 GLY A O 1
ATOM 1739 N N . TRP A 1 226 ? 4.639 -5.633 15.487 1.00 89.94 226 TRP A N 1
ATOM 1740 C CA . TRP A 1 226 ? 5.160 -4.481 14.747 1.00 89.94 226 TRP A CA 1
ATOM 1741 C C . TRP A 1 226 ? 5.882 -3.468 15.627 1.00 89.94 226 TRP A C 1
ATOM 1743 O O . TRP A 1 226 ? 5.570 -3.253 16.806 1.00 89.94 226 TRP A O 1
ATOM 1753 N N . SER A 1 227 ? 6.824 -2.777 14.986 1.00 88.56 227 SER A N 1
ATOM 1754 C CA . SER A 1 227 ? 7.496 -1.608 15.537 1.00 88.56 227 SER A CA 1
ATOM 1755 C C . SER A 1 227 ? 6.521 -0.439 15.685 1.00 88.56 227 SER A C 1
ATOM 1757 O O . SER A 1 227 ? 5.521 -0.342 14.970 1.00 88.56 227 SER A O 1
ATOM 1759 N N . ALA A 1 228 ? 6.809 0.489 16.596 1.00 87.88 228 ALA A N 1
ATOM 1760 C CA . ALA A 1 228 ? 6.058 1.740 16.673 1.00 87.88 228 ALA A CA 1
ATOM 1761 C C . ALA A 1 228 ? 6.112 2.516 15.341 1.00 87.88 228 ALA A C 1
ATOM 1763 O O . ALA A 1 228 ? 7.128 2.484 14.648 1.00 87.88 228 ALA A O 1
ATOM 1764 N N . ALA A 1 229 ? 5.032 3.234 15.003 1.00 88.56 229 ALA A N 1
ATOM 1765 C CA . ALA A 1 229 ? 5.014 4.123 13.843 1.00 88.56 229 ALA A CA 1
ATOM 1766 C C . ALA A 1 229 ? 6.158 5.157 13.927 1.00 88.56 229 ALA A C 1
ATOM 1768 O O . ALA A 1 229 ? 6.385 5.699 15.015 1.00 88.56 229 ALA A O 1
ATOM 1769 N N . PRO A 1 230 ? 6.834 5.489 12.807 1.00 84.00 230 PRO A N 1
ATOM 1770 C CA . PRO A 1 230 ? 8.070 6.289 12.778 1.00 84.00 230 PRO A CA 1
ATOM 1771 C C . PRO A 1 230 ? 7.926 7.744 13.268 1.00 84.00 230 PRO A C 1
ATOM 1773 O O . PRO A 1 230 ? 8.901 8.484 13.322 1.00 84.00 230 PRO A O 1
ATOM 1776 N N . VAL A 1 231 ? 6.720 8.159 13.654 1.00 74.12 231 VAL A N 1
ATOM 1777 C CA . VAL A 1 231 ? 6.389 9.493 14.183 1.00 74.12 231 VAL A CA 1
ATOM 1778 C C . VAL A 1 231 ? 5.743 9.450 15.569 1.00 74.12 231 VAL A C 1
ATOM 1780 O O . VAL A 1 231 ? 5.227 10.461 16.038 1.00 74.12 231 VAL A O 1
ATOM 1783 N N . SER A 1 232 ? 5.775 8.304 16.260 1.00 55.66 232 SER A N 1
ATOM 1784 C CA . SER A 1 232 ? 5.365 8.205 17.671 1.00 55.66 232 SER A CA 1
ATOM 1785 C C . SER A 1 232 ? 6.431 8.782 18.615 1.00 55.66 232 SER A C 1
ATOM 1787 O O . SER A 1 232 ? 6.902 8.116 19.529 1.00 55.66 232 SER A O 1
ATOM 1789 N N . GLY A 1 233 ? 6.801 10.043 18.399 1.00 43.53 233 GLY A N 1
ATOM 1790 C CA . GLY A 1 233 ? 7.272 10.934 19.450 1.00 43.53 233 GLY A CA 1
ATOM 1791 C C . GLY A 1 233 ? 6.148 11.926 19.721 1.00 43.53 233 GLY A C 1
ATOM 1792 O O . GLY A 1 233 ? 5.911 12.814 18.907 1.00 43.53 233 GLY A O 1
ATOM 1793 N N . SER A 1 234 ? 5.408 11.738 20.815 1.00 40.06 234 SER A N 1
ATOM 1794 C CA . SER A 1 234 ? 4.364 12.669 21.246 1.00 40.06 234 SER A CA 1
ATOM 1795 C C . SER A 1 234 ? 4.932 14.083 21.371 1.00 40.06 234 SER A C 1
ATOM 1797 O O . SER A 1 234 ? 5.667 14.374 22.311 1.00 40.06 234 SER A O 1
ATOM 1799 N N . ALA A 1 235 ? 4.531 14.990 20.483 1.00 39.06 235 ALA A N 1
ATOM 1800 C CA . ALA A 1 235 ? 4.320 16.361 20.920 1.00 39.06 235 ALA A CA 1
ATOM 1801 C C . ALA A 1 235 ? 3.047 16.341 21.788 1.00 39.06 235 ALA A C 1
ATOM 1803 O O . ALA A 1 235 ? 2.051 15.747 21.359 1.00 39.06 235 ALA A O 1
ATOM 1804 N N . PRO A 1 236 ? 3.044 16.908 23.009 1.00 39.38 236 PRO A N 1
ATOM 1805 C CA . PRO A 1 236 ? 1.828 16.984 23.804 1.00 39.38 236 PRO A CA 1
ATOM 1806 C C . PRO A 1 236 ? 0.769 17.723 22.991 1.00 39.38 236 PRO A C 1
ATOM 1808 O O . PRO A 1 236 ? 1.057 18.782 22.429 1.00 39.38 236 PRO A O 1
ATOM 1811 N N . ALA A 1 237 ? -0.446 17.177 22.945 1.00 41.88 237 ALA A N 1
ATOM 1812 C CA . ALA A 1 237 ? -1.610 17.934 22.522 1.00 41.88 237 ALA A CA 1
ATOM 1813 C C . ALA A 1 237 ? -1.593 19.262 23.290 1.00 41.88 237 ALA A C 1
ATOM 1815 O O . ALA A 1 237 ? -1.662 19.274 24.521 1.00 41.88 237 ALA A O 1
ATOM 1816 N N . THR A 1 238 ? -1.411 20.373 22.577 1.00 37.03 238 THR A N 1
ATOM 1817 C CA . THR A 1 238 ? -1.563 21.702 23.154 1.00 37.03 238 THR A CA 1
ATOM 1818 C C . THR A 1 238 ? -2.970 21.759 23.726 1.00 37.03 238 THR A C 1
ATOM 1820 O O . THR A 1 238 ? -3.951 21.670 22.989 1.00 37.03 238 THR A O 1
ATOM 1823 N N . VAL A 1 239 ? -3.053 21.820 25.053 1.00 36.19 239 VAL A N 1
ATOM 1824 C CA . VAL A 1 239 ? -4.296 22.023 25.788 1.00 36.19 239 VAL A CA 1
ATOM 1825 C C . VAL A 1 239 ? -4.954 23.264 25.196 1.00 36.19 239 VAL A C 1
ATOM 1827 O O . VAL A 1 239 ? -4.390 24.358 25.254 1.00 36.19 239 VAL A O 1
ATOM 1830 N N . ALA A 1 240 ? -6.119 23.083 24.576 1.00 41.19 240 ALA A N 1
ATOM 1831 C CA . ALA A 1 240 ? -6.982 24.193 24.215 1.00 41.19 240 ALA A CA 1
ATOM 1832 C C . ALA A 1 240 ? -7.223 25.031 25.484 1.00 41.19 240 ALA A C 1
ATOM 1834 O O . ALA A 1 240 ? -7.541 24.446 26.523 1.00 41.19 240 ALA A O 1
ATOM 1835 N N . PRO A 1 241 ? -7.055 26.365 25.464 1.00 38.16 241 PRO A N 1
ATOM 1836 C CA . PRO A 1 241 ? -7.327 27.163 26.645 1.00 38.16 241 PRO A CA 1
ATOM 1837 C C . PRO A 1 241 ? -8.827 27.110 26.938 1.00 38.16 241 PRO A C 1
ATOM 1839 O O . PRO A 1 241 ? -9.644 27.688 26.222 1.00 38.16 241 PRO A O 1
ATOM 1842 N N . SER A 1 242 ? -9.182 26.396 28.003 1.00 35.41 242 SER A N 1
ATOM 1843 C CA . SER A 1 242 ? -10.494 26.471 28.630 1.00 35.41 242 SER A CA 1
ATOM 1844 C C . SER A 1 242 ? -10.733 27.912 29.071 1.00 35.41 242 SER A C 1
ATOM 1846 O O . SER A 1 242 ? -10.035 28.440 29.937 1.00 35.41 242 SER A O 1
ATOM 1848 N N . THR A 1 243 ? -11.719 28.560 28.462 1.00 42.41 243 THR A N 1
ATOM 1849 C CA . THR A 1 243 ? -12.240 29.857 28.888 1.00 42.41 243 THR A CA 1
ATOM 1850 C C . THR A 1 243 ? -12.958 29.692 30.224 1.00 42.41 243 THR A C 1
ATOM 1852 O O . THR A 1 243 ? -14.158 29.423 30.265 1.00 42.41 243 THR A O 1
ATOM 1855 N N . THR A 1 244 ? -12.227 29.850 31.324 1.00 35.03 244 THR A N 1
ATOM 1856 C CA . THR A 1 244 ? -12.825 30.071 32.642 1.00 35.03 244 THR A CA 1
ATOM 1857 C C . THR A 1 244 ? -12.957 31.575 32.849 1.00 35.03 244 THR A C 1
ATOM 1859 O O . THR A 1 244 ? -11.962 32.298 32.892 1.00 35.03 244 THR A O 1
ATOM 1862 N N . ALA A 1 245 ? -14.199 32.046 32.935 1.00 45.78 245 ALA A N 1
ATOM 1863 C CA . ALA A 1 245 ? -14.533 33.420 33.285 1.00 45.78 245 ALA A CA 1
ATOM 1864 C C . ALA A 1 245 ? -13.949 33.789 34.666 1.00 45.78 245 ALA A C 1
ATOM 1866 O O . ALA A 1 245 ? -14.090 32.995 35.600 1.00 45.78 245 ALA A O 1
ATOM 1867 N N . PRO A 1 246 ? -13.334 34.973 34.846 1.00 43.94 246 PRO A N 1
ATOM 1868 C CA . PRO A 1 246 ? -12.952 35.439 36.167 1.00 43.94 246 PRO A CA 1
ATOM 1869 C C . PRO A 1 246 ? -14.108 36.178 36.847 1.00 43.94 246 PRO A C 1
ATOM 1871 O O . PRO A 1 246 ? -14.669 37.136 36.312 1.00 43.94 246 PRO A O 1
ATOM 1874 N N . SER A 1 247 ? -14.421 35.733 38.062 1.00 36.34 247 SER A N 1
ATOM 1875 C CA . SER A 1 247 ? -15.231 36.463 39.031 1.00 36.34 247 SER A CA 1
ATOM 1876 C C . SER A 1 247 ? -14.494 37.708 39.535 1.00 36.34 247 SER A C 1
ATOM 1878 O O . SER A 1 247 ? -13.281 37.711 39.731 1.00 36.34 247 SER A O 1
ATOM 1880 N N . THR A 1 248 ? -15.285 38.751 39.754 1.00 39.25 248 THR A N 1
ATOM 1881 C CA . THR A 1 248 ? -14.982 40.073 40.313 1.00 39.25 248 THR A CA 1
ATOM 1882 C C . THR A 1 248 ? -14.114 40.080 41.573 1.00 39.25 248 THR A C 1
ATOM 1884 O O . THR A 1 248 ? -14.515 39.512 42.589 1.00 39.25 248 THR A O 1
ATOM 1887 N N . THR A 1 249 ? -13.061 40.906 41.559 1.00 35.78 249 THR A N 1
ATOM 1888 C CA . THR A 1 249 ? -12.552 41.582 42.763 1.00 35.78 249 THR A CA 1
ATOM 1889 C C . THR A 1 249 ? -12.066 42.990 42.415 1.00 35.78 249 THR A C 1
ATOM 1891 O O . THR A 1 249 ? -11.324 43.201 41.459 1.00 35.78 249 THR A O 1
ATOM 1894 N N . THR A 1 250 ? -12.544 43.954 43.190 1.00 38.78 250 THR A N 1
ATOM 1895 C CA . THR A 1 250 ? -12.371 45.402 43.052 1.00 38.78 250 THR A CA 1
ATOM 1896 C C . THR A 1 250 ? -11.036 45.876 43.634 1.00 38.78 250 THR A C 1
ATOM 1898 O O . THR A 1 250 ? -10.775 45.601 44.802 1.00 38.78 250 THR A O 1
ATOM 1901 N N . SER A 1 251 ? -10.266 46.686 42.894 1.00 37.47 251 SER A N 1
ATOM 1902 C CA . SER A 1 251 ? -9.339 47.683 43.473 1.00 37.47 251 SER A CA 1
ATOM 1903 C C . SER A 1 251 ? -8.793 48.697 42.442 1.00 37.47 251 SER A C 1
ATOM 1905 O O . SER A 1 251 ? -7.931 48.405 41.626 1.00 37.47 251 SER A O 1
ATOM 1907 N N . VAL A 1 252 ? -9.370 49.902 42.505 1.00 41.47 252 VAL A N 1
ATOM 1908 C CA . VAL A 1 252 ? -8.781 51.264 42.497 1.00 41.47 252 VAL A CA 1
ATOM 1909 C C . VAL A 1 252 ? -7.497 51.564 41.680 1.00 41.47 252 VAL A C 1
ATOM 1911 O O . VAL A 1 252 ? -6.388 51.236 42.080 1.00 41.47 252 VAL A O 1
ATOM 1914 N N . THR A 1 253 ? -7.713 52.353 40.616 1.00 40.62 253 THR A N 1
ATOM 1915 C CA . THR A 1 253 ? -7.003 53.572 40.145 1.00 40.62 253 THR A CA 1
ATOM 1916 C C . THR A 1 253 ? -5.470 53.600 40.025 1.00 40.62 253 THR A C 1
ATOM 1918 O O . THR A 1 253 ? -4.760 53.738 41.015 1.00 40.62 253 THR A O 1
ATOM 1921 N N . SER A 1 254 ? -4.975 53.768 38.790 1.00 38.50 254 SER A N 1
ATOM 1922 C CA . SER A 1 254 ? -4.363 55.037 38.332 1.00 38.50 254 SER A CA 1
ATOM 1923 C C . SER A 1 254 ? -4.175 55.056 36.814 1.00 38.50 254 SER A C 1
ATOM 1925 O O . SER A 1 254 ? -3.720 54.090 36.210 1.00 38.50 254 SER A O 1
ATOM 1927 N N . ALA A 1 255 ? -4.586 56.169 36.212 1.00 48.31 255 ALA A N 1
ATOM 1928 C CA . ALA A 1 255 ? -4.551 56.433 34.785 1.00 48.31 255 ALA A CA 1
ATOM 1929 C C . ALA A 1 255 ? -3.191 56.993 34.359 1.00 48.31 255 ALA A C 1
ATOM 1931 O O . ALA A 1 255 ? -2.708 57.928 34.992 1.00 48.31 255 ALA A O 1
ATOM 1932 N N . THR A 1 256 ? -2.676 56.523 33.220 1.00 37.66 256 THR A N 1
ATOM 1933 C CA . THR A 1 256 ? -1.809 57.337 32.361 1.00 37.66 256 THR A CA 1
ATOM 1934 C C . THR A 1 256 ? -2.106 57.035 30.895 1.00 37.66 256 THR A C 1
ATOM 1936 O O . THR A 1 256 ? -2.009 55.908 30.420 1.00 37.66 256 THR A O 1
ATOM 1939 N N . THR A 1 257 ? -2.510 58.091 30.206 1.00 42.53 257 THR A N 1
ATOM 1940 C CA . THR A 1 257 ? -2.789 58.245 28.780 1.00 42.53 257 THR A CA 1
ATOM 1941 C C . THR A 1 257 ? -1.560 57.957 27.913 1.00 42.53 257 THR A C 1
ATOM 1943 O O . THR A 1 257 ? -0.478 58.426 28.253 1.00 42.53 257 THR A O 1
ATOM 1946 N N . THR A 1 258 ? -1.717 57.302 26.753 1.00 41.78 258 THR A N 1
ATOM 1947 C CA . THR A 1 258 ? -1.075 57.719 25.479 1.00 41.78 258 THR A CA 1
ATOM 1948 C C . THR A 1 258 ? -1.589 56.927 24.262 1.00 41.78 258 THR A C 1
ATOM 1950 O O . THR A 1 258 ? -1.341 55.741 24.100 1.00 41.78 258 THR A O 1
ATOM 1953 N N . THR A 1 259 ? -2.332 57.657 23.427 1.00 39.53 259 THR A N 1
ATOM 1954 C CA . THR A 1 259 ? -2.236 57.770 21.959 1.00 39.53 259 THR A CA 1
ATOM 1955 C C . THR A 1 259 ? -2.259 56.515 21.075 1.00 39.53 259 THR A C 1
ATOM 1957 O O . THR A 1 259 ? -1.272 55.805 20.908 1.00 39.53 259 THR A O 1
ATOM 1960 N N . ALA A 1 260 ? -3.387 56.366 20.374 1.00 44.00 260 ALA A N 1
ATOM 1961 C CA . ALA A 1 260 ? -3.564 55.539 19.188 1.00 44.00 260 ALA A CA 1
ATOM 1962 C C . ALA A 1 260 ? -2.910 56.164 17.942 1.00 44.00 260 ALA A C 1
ATOM 1964 O O . ALA A 1 260 ? -2.962 57.379 17.751 1.00 44.00 260 ALA A O 1
ATOM 1965 N N . LEU A 1 261 ? -2.405 55.312 17.047 1.00 42.88 261 LEU A N 1
ATOM 1966 C CA . LEU A 1 261 ? -2.185 55.631 15.638 1.00 42.88 261 LEU A CA 1
ATOM 1967 C C . LEU A 1 261 ? -2.668 54.455 14.783 1.00 42.88 261 LEU A C 1
ATOM 1969 O O . LEU A 1 261 ? -2.122 53.355 14.829 1.00 42.88 261 LEU A O 1
ATOM 1973 N N . SER A 1 262 ? -3.735 54.724 14.037 1.00 41.78 262 SER A N 1
ATOM 1974 C CA . SER A 1 262 ? -4.284 53.895 12.969 1.00 41.78 262 SER A CA 1
ATOM 1975 C C . SER A 1 262 ? -3.359 53.890 11.753 1.00 41.78 262 SER A C 1
ATOM 1977 O O . SER A 1 262 ? -2.809 54.930 11.395 1.00 41.78 262 SER A O 1
ATOM 1979 N N . ALA A 1 263 ? -3.296 52.764 11.042 1.00 44.88 263 ALA A N 1
ATOM 1980 C CA . ALA A 1 263 ? -2.917 52.753 9.634 1.00 44.88 263 ALA A CA 1
ATOM 1981 C C . ALA A 1 263 ? -3.791 51.760 8.857 1.00 44.88 263 ALA A C 1
ATOM 1983 O O . ALA A 1 263 ? -3.745 50.547 9.045 1.00 44.88 263 ALA A O 1
ATOM 1984 N N . THR A 1 264 ? -4.618 52.348 8.003 1.00 39.88 264 THR A N 1
ATOM 1985 C CA . THR A 1 264 ? -5.458 51.765 6.960 1.00 39.88 264 THR A CA 1
ATOM 1986 C C . THR A 1 264 ? -4.579 51.202 5.839 1.00 39.88 264 THR A C 1
ATOM 1988 O O . THR A 1 264 ? -3.622 51.861 5.438 1.00 39.88 264 THR A O 1
ATOM 1991 N N . VAL A 1 265 ? -4.919 50.038 5.273 1.00 43.72 265 VAL A N 1
ATOM 1992 C CA . VAL A 1 265 ? -4.338 49.572 4.001 1.00 43.72 265 VAL A CA 1
ATOM 1993 C C . VAL A 1 265 ? -5.444 49.468 2.958 1.00 43.72 265 VAL A C 1
ATOM 1995 O O . VAL A 1 265 ? -6.410 48.724 3.118 1.00 43.72 265 VAL A O 1
ATOM 1998 N N . THR A 1 266 ? -5.274 50.255 1.899 1.00 37.25 266 THR A N 1
ATOM 1999 C CA . THR A 1 266 ? -6.129 50.342 0.715 1.00 37.25 266 THR A CA 1
ATOM 2000 C C . THR A 1 266 ? -5.571 49.461 -0.409 1.00 37.25 266 THR A C 1
ATOM 2002 O O . THR A 1 266 ? -4.365 49.298 -0.569 1.00 37.25 266 THR A O 1
ATOM 2005 N N . THR A 1 267 ? -6.504 48.915 -1.182 1.00 41.50 267 THR A N 1
ATOM 2006 C CA . THR A 1 267 ? -6.439 48.141 -2.433 1.00 41.50 267 THR A CA 1
ATOM 2007 C C . THR A 1 267 ? -5.584 48.719 -3.574 1.00 41.50 267 THR A C 1
ATOM 2009 O O . THR A 1 267 ? -5.579 49.936 -3.732 1.00 41.50 267 THR A O 1
ATOM 2012 N N . ALA A 1 268 ? -5.061 47.858 -4.473 1.00 38.34 268 ALA A N 1
ATOM 2013 C CA . ALA A 1 268 ? -5.192 48.011 -5.943 1.00 38.34 268 ALA A CA 1
ATOM 2014 C C . ALA A 1 268 ? -4.658 46.814 -6.786 1.00 38.34 268 ALA A C 1
ATOM 2016 O O . ALA A 1 268 ? -3.476 46.491 -6.785 1.00 38.34 268 ALA A O 1
ATOM 2017 N N . THR A 1 269 ? -5.594 46.203 -7.519 1.00 39.41 269 THR A N 1
ATOM 2018 C CA . THR A 1 269 ? -5.654 45.681 -8.908 1.00 39.41 269 THR A CA 1
ATOM 2019 C C . THR A 1 269 ? -4.467 45.846 -9.878 1.00 39.41 269 THR A C 1
ATOM 2021 O O . THR A 1 269 ? -4.033 46.969 -10.102 1.00 39.41 269 THR A O 1
ATOM 2024 N N . THR A 1 270 ? -4.102 44.785 -10.632 1.00 37.16 270 THR A N 1
ATOM 2025 C CA . THR A 1 270 ? -4.225 44.689 -12.124 1.00 37.16 270 THR A CA 1
ATOM 2026 C C . THR A 1 270 ? -3.802 43.322 -12.707 1.00 37.16 270 THR A C 1
ATOM 2028 O O . THR A 1 270 ? -2.824 42.720 -12.278 1.00 37.16 270 THR A O 1
ATOM 2031 N N . ALA A 1 271 ? -4.559 42.862 -13.714 1.00 43.16 271 ALA A N 1
ATOM 2032 C CA . ALA A 1 271 ? -4.221 41.821 -14.700 1.00 43.16 271 ALA A CA 1
ATOM 2033 C C . ALA A 1 271 ? -3.763 42.487 -16.022 1.00 43.16 271 ALA A C 1
ATOM 2035 O O . ALA A 1 271 ? -3.927 43.704 -16.154 1.00 43.16 271 ALA A O 1
ATOM 2036 N N . PRO A 1 272 ? -3.258 41.731 -17.023 1.00 54.62 272 PRO A N 1
ATOM 2037 C CA . PRO A 1 272 ? -4.158 41.378 -18.133 1.00 54.62 272 PRO A CA 1
ATOM 2038 C C . PRO A 1 272 ? -3.920 40.008 -18.815 1.00 54.62 272 PRO A C 1
ATOM 2040 O O . PRO A 1 272 ? -2.955 39.293 -18.566 1.00 54.62 272 PRO A O 1
ATOM 2043 N N . SER A 1 273 ? -4.888 39.696 -19.682 1.00 39.41 273 SER A N 1
ATOM 2044 C CA . SER A 1 273 ? -5.126 38.522 -20.536 1.00 39.41 273 SER A CA 1
ATOM 2045 C C . SER A 1 273 ? -4.376 38.569 -21.880 1.00 39.41 273 SER A C 1
ATOM 2047 O O . SER A 1 273 ? -4.159 39.662 -22.401 1.00 39.41 273 SER A O 1
ATOM 2049 N N . THR A 1 274 ? -4.111 37.409 -22.501 1.00 38.62 274 THR A N 1
ATOM 2050 C CA . THR A 1 274 ? -3.979 37.269 -23.967 1.00 38.62 274 THR A CA 1
ATOM 2051 C C . THR A 1 274 ? -4.588 35.960 -24.488 1.00 38.62 274 THR A C 1
ATOM 2053 O O . THR A 1 274 ? -4.657 34.942 -23.803 1.00 38.62 274 THR A O 1
ATOM 2056 N N . THR A 1 275 ? -5.084 36.058 -25.721 1.00 34.66 275 THR A N 1
ATOM 2057 C CA . THR A 1 275 ? -6.135 35.259 -26.363 1.00 34.66 275 THR A CA 1
ATOM 2058 C C . THR A 1 275 ? -5.589 34.221 -27.357 1.00 34.66 275 THR A C 1
ATOM 2060 O O . THR A 1 275 ? -4.492 34.355 -27.890 1.00 34.66 275 THR A O 1
ATOM 2063 N N . VAL A 1 276 ? -6.421 33.210 -27.616 1.00 40.69 276 VAL A N 1
ATOM 2064 C CA . VAL A 1 276 ? -6.349 32.122 -28.610 1.00 40.69 276 VAL A CA 1
ATOM 2065 C C . VAL A 1 276 ? -6.379 32.612 -30.068 1.00 40.69 276 VAL A C 1
ATOM 2067 O O . VAL A 1 276 ? -7.176 33.493 -30.381 1.00 40.69 276 VAL A O 1
ATOM 2070 N N . THR A 1 277 ? -5.668 31.917 -30.973 1.00 34.44 277 THR A N 1
ATOM 2071 C CA . THR A 1 277 ? -6.050 31.825 -32.400 1.00 34.44 277 THR A CA 1
ATOM 2072 C C . THR A 1 277 ? -5.815 30.415 -32.964 1.00 34.44 277 THR A C 1
ATOM 2074 O O . THR A 1 277 ? -4.730 29.849 -32.864 1.00 34.44 277 THR A O 1
ATOM 2077 N N . THR A 1 278 ? -6.871 29.868 -33.563 1.00 36.59 278 THR A N 1
ATOM 2078 C CA . THR A 1 278 ? -7.003 28.639 -34.366 1.00 36.59 278 THR A CA 1
ATOM 2079 C C . THR A 1 278 ? -6.432 28.766 -35.783 1.00 36.59 278 THR A C 1
ATOM 2081 O O . THR A 1 278 ? -6.560 29.828 -36.386 1.00 36.59 278 THR A O 1
ATOM 2084 N N . ALA A 1 279 ? -5.973 27.658 -36.383 1.00 35.75 279 ALA A N 1
ATOM 2085 C CA . ALA A 1 279 ? -5.996 27.482 -37.841 1.00 35.75 279 ALA A CA 1
ATOM 2086 C C . ALA A 1 279 ? -6.133 25.999 -38.245 1.00 35.75 279 ALA A C 1
ATOM 2088 O O . ALA A 1 279 ? -5.310 25.153 -37.903 1.00 35.75 279 ALA A O 1
ATOM 2089 N N . THR A 1 280 ? -7.200 25.734 -38.995 1.00 36.25 280 THR A N 1
ATOM 2090 C CA . THR A 1 280 ? -7.568 24.498 -39.694 1.00 36.25 280 THR A CA 1
ATOM 2091 C C . THR A 1 280 ? -7.127 24.614 -41.151 1.00 36.25 280 THR A C 1
ATOM 2093 O O . THR A 1 280 ? -7.461 25.622 -41.761 1.00 36.25 280 THR A O 1
ATOM 2096 N N . THR A 1 281 ? -6.503 23.583 -41.740 1.00 33.47 281 THR A N 1
ATOM 2097 C CA . THR A 1 281 ? -6.636 23.294 -43.188 1.00 33.47 281 THR A CA 1
ATOM 2098 C C . THR A 1 281 ? -6.162 21.880 -43.549 1.00 33.47 281 THR A C 1
ATOM 2100 O O . THR A 1 281 ? -5.034 21.497 -43.262 1.00 33.47 281 THR A O 1
ATOM 2103 N N . ALA A 1 282 ? -7.032 21.142 -44.235 1.00 36.84 282 ALA A N 1
ATOM 2104 C CA . ALA A 1 282 ? -6.747 20.052 -45.177 1.00 36.84 282 ALA A CA 1
ATOM 2105 C C . ALA A 1 282 ? -7.316 20.494 -46.552 1.00 36.84 282 ALA A C 1
ATOM 2107 O O . ALA A 1 282 ? -7.971 21.539 -46.587 1.00 36.84 282 ALA A O 1
ATOM 2108 N N . PRO A 1 283 ? -7.280 19.700 -47.641 1.00 55.75 283 PRO A N 1
ATOM 2109 C CA . PRO A 1 283 ? -6.280 18.760 -48.164 1.00 55.75 283 PRO A CA 1
ATOM 2110 C C . PRO A 1 283 ? -5.815 19.184 -49.589 1.00 55.75 283 PRO A C 1
ATOM 2112 O O . PRO A 1 283 ? -6.355 20.121 -50.169 1.00 55.75 283 PRO A O 1
ATOM 2115 N N . SER A 1 284 ? -4.869 18.472 -50.217 1.00 35.56 284 SER A N 1
ATOM 2116 C CA . SER A 1 284 ? -4.801 18.461 -51.690 1.00 35.56 284 SER A CA 1
ATOM 2117 C C . SER A 1 284 ? -4.241 17.152 -52.239 1.00 35.56 284 SER A C 1
ATOM 2119 O O . SER A 1 284 ? -3.141 16.713 -51.914 1.00 35.56 284 SER A O 1
ATOM 2121 N N . THR A 1 285 ? -5.070 16.541 -53.072 1.00 35.69 285 THR A N 1
ATOM 2122 C CA . THR A 1 285 ? -4.829 15.427 -53.980 1.00 35.69 285 THR A CA 1
ATOM 2123 C C . THR A 1 285 ? -3.977 15.866 -55.167 1.00 35.69 285 THR A C 1
ATOM 2125 O O . THR A 1 285 ? -4.276 16.883 -55.789 1.00 35.69 285 THR A O 1
ATOM 2128 N N . THR A 1 286 ? -3.022 15.048 -55.606 1.00 35.91 286 THR A N 1
ATOM 2129 C CA . THR A 1 286 ? -2.654 15.012 -57.029 1.00 35.91 286 THR A CA 1
ATOM 2130 C C . THR A 1 286 ? -2.324 13.585 -57.436 1.00 35.91 286 THR A C 1
ATOM 2132 O O . THR A 1 286 ? -1.352 12.982 -56.992 1.00 35.91 286 THR A O 1
ATOM 2135 N N . VAL A 1 287 ? -3.206 13.060 -58.280 1.00 38.25 287 VAL A N 1
ATOM 2136 C CA . VAL A 1 287 ? -3.020 11.889 -59.128 1.00 38.25 287 VAL A CA 1
ATOM 2137 C C . VAL A 1 287 ? -2.161 12.317 -60.315 1.00 38.25 287 VAL A C 1
ATOM 2139 O O . VAL A 1 287 ? -2.466 13.319 -60.956 1.00 38.25 287 VAL A O 1
ATOM 2142 N N . THR A 1 288 ? -1.141 11.541 -60.673 1.00 35.50 288 THR A N 1
ATOM 2143 C CA . THR A 1 288 ? -0.703 11.431 -62.072 1.00 35.50 288 THR A CA 1
ATOM 2144 C C . THR A 1 288 ? -0.216 10.007 -62.324 1.00 35.50 288 THR A C 1
ATOM 2146 O O . THR A 1 288 ? 0.830 9.578 -61.848 1.00 35.50 288 THR A O 1
ATOM 2149 N N . THR A 1 289 ? -1.057 9.263 -63.032 1.00 34.28 289 THR A N 1
ATOM 2150 C CA . THR A 1 289 ? -0.761 8.038 -63.781 1.00 34.28 289 THR A CA 1
ATOM 2151 C C . THR A 1 289 ? 0.066 8.337 -65.034 1.00 34.28 289 THR A C 1
ATOM 2153 O O . THR A 1 289 ? 0.045 9.477 -65.489 1.00 34.28 289 THR A O 1
ATOM 2156 N N . VAL A 1 290 ? 0.638 7.271 -65.623 1.00 36.22 290 VAL A N 1
ATOM 2157 C CA . VAL A 1 290 ? 1.110 7.047 -67.019 1.00 36.22 290 VAL A CA 1
ATOM 2158 C C . VAL A 1 290 ? 2.580 6.590 -66.994 1.00 36.22 290 VAL A C 1
ATOM 2160 O O . VAL A 1 290 ? 3.398 7.253 -66.378 1.00 36.22 290 VAL A O 1
ATOM 2163 N N . THR A 1 291 ? 3.055 5.515 -67.629 1.00 32.12 291 THR A N 1
ATOM 2164 C CA . THR A 1 291 ? 2.494 4.408 -68.423 1.00 32.12 291 THR A CA 1
ATOM 2165 C C . THR A 1 291 ? 3.652 3.415 -68.679 1.00 32.12 291 THR A C 1
ATOM 2167 O O . THR A 1 291 ? 4.818 3.790 -68.605 1.00 32.12 291 THR A O 1
ATOM 2170 N N . THR A 1 292 ? 3.287 2.154 -68.936 1.00 32.16 292 THR A N 1
ATOM 2171 C CA . THR A 1 292 ? 4.000 0.996 -69.540 1.00 32.16 292 THR A CA 1
ATOM 2172 C C . THR A 1 292 ? 5.281 1.296 -70.356 1.00 32.16 292 THR A C 1
ATOM 2174 O O . THR A 1 292 ? 5.343 2.326 -71.010 1.00 32.16 292 THR A O 1
ATOM 2177 N N . ALA A 1 293 ? 6.286 0.424 -70.515 1.00 43.25 293 ALA A N 1
ATOM 2178 C CA . ALA A 1 293 ? 6.252 -0.997 -70.897 1.00 43.25 293 ALA A CA 1
ATOM 2179 C C . ALA A 1 293 ? 7.697 -1.609 -70.865 1.00 43.25 293 ALA A C 1
ATOM 2181 O O . ALA A 1 293 ? 8.642 -0.877 -70.576 1.00 43.25 293 ALA A O 1
ATOM 2182 N N . PRO A 1 294 ? 7.879 -2.922 -71.148 1.00 54.94 294 PRO A N 1
ATOM 2183 C CA . PRO A 1 294 ? 9.007 -3.756 -70.693 1.00 54.94 294 PRO A CA 1
ATOM 2184 C C . PRO A 1 294 ? 10.013 -4.161 -71.801 1.00 54.94 294 PRO A C 1
ATOM 2186 O O . PRO A 1 294 ? 9.934 -3.645 -72.912 1.00 54.94 294 PRO A O 1
ATOM 2189 N N . ALA A 1 295 ? 10.852 -5.170 -71.477 1.00 34.00 295 ALA A N 1
ATOM 2190 C CA . ALA A 1 295 ? 11.707 -6.042 -72.322 1.00 34.00 295 ALA A CA 1
ATOM 2191 C C . ALA A 1 295 ? 13.212 -5.722 -72.218 1.00 34.00 295 ALA A C 1
ATOM 2193 O O . ALA A 1 295 ? 13.581 -4.560 -72.165 1.00 34.00 295 ALA A O 1
ATOM 2194 N N . THR A 1 296 ? 14.183 -6.638 -72.220 1.00 30.58 296 THR A N 1
ATOM 2195 C CA . THR A 1 296 ? 14.321 -8.108 -72.134 1.00 30.58 296 THR A CA 1
ATOM 2196 C C . THR A 1 296 ? 15.840 -8.383 -72.152 1.00 30.58 296 THR A C 1
ATOM 2198 O O . THR A 1 296 ? 16.585 -7.544 -72.651 1.00 30.58 296 THR A O 1
ATOM 2201 N N . THR A 1 297 ? 16.256 -9.596 -71.743 1.00 32.31 297 THR A N 1
ATOM 2202 C CA . THR A 1 297 ? 17.530 -10.295 -72.086 1.00 32.31 297 THR A CA 1
ATOM 2203 C C . THR A 1 297 ? 18.825 -9.673 -71.514 1.00 32.31 297 THR A C 1
ATOM 2205 O O . THR A 1 297 ? 18.988 -8.468 -71.499 1.00 32.31 297 THR A O 1
ATOM 2208 N N . THR A 1 298 ? 19.826 -10.386 -70.989 1.00 35.41 298 THR A N 1
ATOM 2209 C CA . THR A 1 298 ? 20.337 -11.732 -71.291 1.00 35.41 298 THR A CA 1
ATOM 2210 C C . THR A 1 298 ? 21.274 -12.161 -70.149 1.00 35.41 298 THR A C 1
ATOM 2212 O O . THR A 1 298 ? 22.033 -11.338 -69.641 1.00 35.41 298 THR A O 1
ATOM 2215 N N . ALA A 1 299 ? 21.253 -13.442 -69.771 1.00 40.16 299 ALA A N 1
ATOM 2216 C CA . ALA A 1 299 ? 22.331 -14.084 -69.011 1.00 40.16 299 ALA A CA 1
ATOM 2217 C C . ALA A 1 299 ? 23.581 -14.275 -69.907 1.00 40.16 299 ALA A C 1
ATOM 2219 O O . ALA A 1 299 ? 23.468 -14.187 -71.132 1.00 40.16 299 ALA A O 1
ATOM 2220 N N . PRO A 1 300 ? 24.750 -14.610 -69.332 1.00 48.25 300 PRO A N 1
ATOM 2221 C CA . PRO A 1 300 ? 25.051 -16.037 -69.276 1.00 48.25 300 PRO A CA 1
ATOM 2222 C C . PRO A 1 300 ? 25.672 -16.523 -67.961 1.00 48.25 300 PRO A C 1
ATOM 2224 O O . PRO A 1 300 ? 26.272 -15.794 -67.176 1.00 48.25 300 PRO A O 1
ATOM 2227 N N . SER A 1 301 ? 25.480 -17.825 -67.787 1.00 32.28 301 SER A N 1
ATOM 2228 C CA . SER A 1 301 ? 26.014 -18.710 -66.763 1.00 32.28 301 SER A CA 1
ATOM 2229 C C . SER A 1 301 ? 27.492 -19.028 -67.016 1.00 32.28 301 SER A C 1
ATOM 2231 O O . SER A 1 301 ? 27.876 -19.264 -68.161 1.00 32.28 301 SER A O 1
ATOM 2233 N N . ALA A 1 302 ? 28.294 -19.129 -65.955 1.00 36.47 302 ALA A N 1
ATOM 2234 C CA . ALA A 1 302 ? 29.517 -19.926 -65.957 1.00 36.47 302 ALA A CA 1
ATOM 2235 C C . ALA A 1 302 ? 29.740 -20.525 -64.563 1.00 36.47 302 ALA A C 1
ATOM 2237 O O . ALA A 1 302 ? 30.056 -19.836 -63.595 1.00 36.47 302 ALA A O 1
ATOM 2238 N N . THR A 1 303 ? 29.530 -21.834 -64.485 1.00 31.70 303 THR A N 1
ATOM 2239 C CA . THR A 1 303 ? 29.845 -22.704 -63.355 1.00 31.70 303 THR A CA 1
ATOM 2240 C C . THR A 1 303 ? 31.305 -23.138 -63.466 1.00 31.70 303 THR A C 1
ATOM 2242 O O . THR A 1 303 ? 31.695 -23.667 -64.503 1.00 31.70 303 THR A O 1
ATOM 2245 N N . VAL A 1 304 ? 32.095 -22.987 -62.401 1.00 36.94 304 VAL A N 1
ATOM 2246 C CA . VAL A 1 304 ? 33.319 -23.777 -62.201 1.00 36.94 304 VAL A CA 1
ATOM 2247 C C . VAL A 1 304 ? 33.334 -24.282 -60.763 1.00 36.94 304 VAL A C 1
ATOM 2249 O O . VAL A 1 304 ? 33.292 -23.514 -59.805 1.00 36.94 304 VAL A O 1
ATOM 2252 N N . THR A 1 305 ? 33.354 -25.604 -60.645 1.00 34.31 305 THR A N 1
ATOM 2253 C CA . THR A 1 305 ? 33.471 -26.380 -59.415 1.00 34.31 305 THR A CA 1
ATOM 2254 C C . THR A 1 305 ? 34.940 -26.691 -59.157 1.00 34.31 305 THR A C 1
ATOM 2256 O O . THR A 1 305 ? 35.552 -27.340 -59.996 1.00 34.31 305 THR A O 1
ATOM 2259 N N . THR A 1 306 ? 35.467 -26.341 -57.982 1.00 33.25 306 THR A N 1
ATOM 2260 C CA . THR A 1 306 ? 36.578 -27.061 -57.327 1.00 33.25 306 THR A CA 1
ATOM 2261 C C . THR A 1 306 ? 36.532 -26.819 -55.815 1.00 33.25 306 THR A C 1
ATOM 2263 O O . THR A 1 306 ? 36.540 -25.677 -55.366 1.00 33.25 306 THR A O 1
ATOM 2266 N N . ALA A 1 307 ? 36.515 -27.900 -55.040 1.00 35.53 307 ALA A N 1
ATOM 2267 C CA . ALA A 1 307 ? 36.807 -27.966 -53.604 1.00 35.53 307 ALA A CA 1
ATOM 2268 C C . ALA A 1 307 ? 37.951 -28.992 -53.411 1.00 35.53 307 ALA A C 1
ATOM 2270 O O . ALA A 1 307 ? 38.231 -29.715 -54.371 1.00 35.53 307 ALA A O 1
ATOM 2271 N N . PRO A 1 308 ? 38.549 -29.190 -52.217 1.00 45.81 308 PRO A N 1
ATOM 2272 C CA . PRO A 1 308 ? 38.553 -28.384 -50.992 1.00 45.81 308 PRO A CA 1
ATOM 2273 C C . PRO A 1 308 ? 39.992 -28.061 -50.511 1.00 45.81 308 PRO A C 1
ATOM 2275 O O . PRO A 1 308 ? 40.952 -28.733 -50.876 1.00 45.81 308 PRO A O 1
ATOM 2278 N N . ALA A 1 309 ? 40.154 -27.086 -49.613 1.00 33.53 309 ALA A N 1
ATOM 2279 C CA . ALA A 1 309 ? 41.372 -26.962 -48.810 1.00 33.53 309 ALA A CA 1
ATOM 2280 C C . ALA A 1 309 ? 41.007 -26.642 -47.358 1.00 33.53 309 ALA A C 1
ATOM 2282 O O . ALA A 1 309 ? 40.449 -25.597 -47.036 1.00 33.53 309 ALA A O 1
ATOM 2283 N N . THR A 1 310 ? 41.307 -27.602 -46.492 1.00 38.88 310 THR A N 1
ATOM 2284 C CA . THR A 1 310 ? 41.283 -27.512 -45.035 1.00 38.88 310 THR A CA 1
ATOM 2285 C C . THR A 1 310 ? 42.314 -26.502 -44.547 1.00 38.88 310 THR A C 1
ATOM 2287 O O . THR A 1 310 ? 43.499 -26.645 -44.843 1.00 38.88 310 THR A O 1
ATOM 2290 N N . SER A 1 311 ? 41.897 -25.529 -43.741 1.00 35.31 311 SER A N 1
ATOM 2291 C CA . SER A 1 311 ? 42.779 -24.809 -42.818 1.00 35.31 311 SER A CA 1
ATOM 2292 C C . SER A 1 311 ? 41.953 -24.270 -41.655 1.00 35.31 311 SER A C 1
ATOM 2294 O O . SER A 1 311 ? 41.075 -23.425 -41.820 1.00 35.31 311 SER A O 1
ATOM 2296 N N . ALA A 1 312 ? 42.214 -24.832 -40.477 1.00 43.47 312 ALA A N 1
ATOM 2297 C CA . ALA A 1 312 ? 41.673 -24.388 -39.207 1.00 43.47 312 ALA A CA 1
ATOM 2298 C C . ALA A 1 312 ? 42.085 -22.933 -38.950 1.00 43.47 312 ALA A C 1
ATOM 2300 O O . ALA A 1 312 ? 43.272 -22.613 -38.965 1.00 43.47 312 ALA A O 1
ATOM 2301 N N . THR A 1 313 ? 41.107 -22.065 -38.698 1.00 33.59 313 THR A N 1
ATOM 2302 C CA . THR A 1 313 ? 41.343 -20.698 -38.225 1.00 33.59 313 THR A CA 1
ATOM 2303 C C . THR A 1 313 ? 40.598 -20.520 -36.906 1.00 33.59 313 THR A C 1
ATOM 2305 O O . THR A 1 313 ? 39.429 -20.883 -36.793 1.00 33.59 313 THR A O 1
ATOM 2308 N N . ALA A 1 314 ? 41.328 -20.041 -35.899 1.00 39.28 314 ALA A N 1
ATOM 2309 C CA . ALA A 1 314 ? 40.888 -19.778 -34.531 1.00 39.28 314 ALA A CA 1
ATOM 2310 C C . ALA A 1 314 ? 39.636 -18.875 -34.464 1.00 39.28 314 ALA A C 1
ATOM 2312 O O . ALA A 1 314 ? 39.389 -18.115 -35.405 1.00 39.28 314 ALA A O 1
ATOM 2313 N N . PRO A 1 315 ? 38.851 -18.910 -33.366 1.00 38.03 315 PRO A N 1
ATOM 2314 C CA . PRO A 1 315 ? 37.691 -18.043 -33.229 1.00 38.03 315 PRO A CA 1
ATOM 2315 C C . PRO A 1 315 ? 38.157 -16.587 -33.182 1.00 38.03 315 PRO A C 1
ATOM 2317 O O . PRO A 1 315 ? 38.836 -16.156 -32.252 1.00 38.03 315 PRO A O 1
ATOM 2320 N N . VAL A 1 316 ? 37.797 -15.831 -34.215 1.00 34.34 316 VAL A N 1
ATOM 2321 C CA . VAL A 1 316 ? 37.903 -14.377 -34.218 1.00 34.34 316 VAL A CA 1
ATOM 2322 C C . VAL A 1 316 ? 36.872 -13.866 -33.220 1.00 34.34 316 VAL A C 1
ATOM 2324 O O . VAL A 1 316 ? 35.669 -13.960 -33.455 1.00 34.34 316 VAL A O 1
ATOM 2327 N N . THR A 1 317 ? 37.339 -13.341 -32.092 1.00 33.34 317 THR A N 1
ATOM 2328 C CA . THR A 1 317 ? 36.518 -12.555 -31.174 1.00 33.34 317 THR A CA 1
ATOM 2329 C C . THR A 1 317 ? 36.122 -11.278 -31.907 1.00 33.34 317 THR A C 1
ATOM 2331 O O . THR A 1 317 ? 36.876 -10.307 -31.952 1.00 33.34 317 THR A O 1
ATOM 2334 N N . THR A 1 318 ? 34.957 -11.279 -32.551 1.00 32.09 318 THR A N 1
ATOM 2335 C CA . THR A 1 318 ? 34.349 -10.055 -33.067 1.00 32.09 318 THR A CA 1
ATOM 2336 C C . THR A 1 318 ? 33.985 -9.181 -31.876 1.00 32.09 318 THR A C 1
ATOM 2338 O O . THR A 1 318 ? 32.963 -9.386 -31.224 1.00 32.09 318 THR A O 1
ATOM 2341 N N . VAL A 1 319 ? 34.846 -8.210 -31.578 1.00 33.97 319 VAL A N 1
ATOM 2342 C CA . VAL A 1 319 ? 34.469 -7.025 -30.813 1.00 33.97 319 VAL A CA 1
ATOM 2343 C C . VAL A 1 319 ? 33.494 -6.262 -31.700 1.00 33.97 319 VAL A C 1
ATOM 2345 O O . VAL A 1 319 ? 33.899 -5.544 -32.613 1.00 33.97 319 VAL A O 1
ATOM 2348 N N . THR A 1 320 ? 32.199 -6.481 -31.486 1.00 35.09 320 THR A N 1
ATOM 2349 C CA . THR A 1 320 ? 31.151 -5.662 -32.090 1.00 35.09 320 THR A CA 1
ATOM 2350 C C . THR A 1 320 ? 31.250 -4.277 -31.466 1.00 35.09 320 THR A C 1
ATOM 2352 O O . THR A 1 320 ? 30.682 -4.009 -30.411 1.00 35.09 320 THR A O 1
ATOM 2355 N N . THR A 1 321 ? 32.015 -3.392 -32.096 1.00 34.50 321 THR A N 1
ATOM 2356 C CA . THR A 1 321 ? 31.935 -1.963 -31.829 1.00 34.50 321 THR A CA 1
ATOM 2357 C C . THR A 1 321 ? 30.536 -1.502 -32.233 1.00 34.50 321 THR A C 1
ATOM 2359 O O . THR A 1 321 ? 30.178 -1.499 -33.409 1.00 34.50 321 THR A O 1
ATOM 2362 N N . VAL A 1 322 ? 29.706 -1.173 -31.240 1.00 42.28 322 VAL A N 1
ATOM 2363 C CA . VAL A 1 322 ? 28.376 -0.595 -31.459 1.00 42.28 322 VAL A CA 1
ATOM 2364 C C . VAL A 1 322 ? 28.567 0.739 -32.194 1.00 42.28 322 VAL A C 1
ATOM 2366 O O . VAL A 1 322 ? 29.238 1.623 -31.654 1.00 42.28 322 VAL A O 1
ATOM 2369 N N . PRO A 1 323 ? 28.031 0.918 -33.417 1.00 40.44 323 PRO A N 1
ATOM 2370 C CA . PRO A 1 323 ? 28.139 2.188 -34.117 1.00 40.44 323 PRO A CA 1
ATOM 2371 C C . PRO A 1 323 ? 27.426 3.287 -33.328 1.00 40.44 323 PRO A C 1
ATOM 2373 O O . PRO A 1 323 ? 26.376 3.056 -32.724 1.00 40.44 323 PRO A O 1
ATOM 2376 N N . ALA A 1 324 ? 27.993 4.493 -33.361 1.00 40.28 324 ALA A N 1
ATOM 2377 C CA . ALA A 1 324 ? 27.372 5.691 -32.817 1.00 40.28 324 ALA A CA 1
ATOM 2378 C C . ALA A 1 324 ? 25.937 5.859 -33.349 1.00 40.28 324 ALA A C 1
ATOM 2380 O O . ALA A 1 324 ? 25.654 5.588 -34.515 1.00 40.28 324 ALA A O 1
ATOM 2381 N N . ALA A 1 325 ? 25.048 6.292 -32.455 1.00 49.50 325 ALA A N 1
ATOM 2382 C CA . ALA A 1 325 ? 23.604 6.363 -32.621 1.00 49.50 325 ALA A CA 1
ATOM 2383 C C . ALA A 1 325 ? 23.163 7.055 -33.923 1.00 49.50 325 ALA A C 1
ATOM 2385 O O . ALA A 1 325 ? 23.156 8.280 -34.020 1.00 49.50 325 ALA A O 1
ATOM 2386 N N . ILE A 1 326 ? 22.706 6.267 -34.896 1.00 39.75 326 ILE A N 1
ATOM 2387 C CA . ILE A 1 326 ? 21.901 6.759 -36.014 1.00 39.75 326 ILE A CA 1
ATOM 2388 C C . ILE A 1 326 ? 20.528 6.091 -35.888 1.00 39.75 326 ILE A C 1
ATOM 2390 O O . ILE A 1 326 ? 20.388 4.897 -36.131 1.00 39.75 326 ILE A O 1
ATOM 2394 N N . GLY A 1 327 ? 19.524 6.857 -35.445 1.00 48.69 327 GLY A N 1
ATOM 2395 C CA . GLY A 1 327 ? 18.113 6.441 -35.456 1.00 48.69 327 GLY A CA 1
ATOM 2396 C C . GLY A 1 327 ? 17.527 5.889 -34.149 1.00 48.69 327 GLY A C 1
ATOM 2397 O O . GLY A 1 327 ? 16.506 5.206 -34.199 1.00 48.69 327 GLY A O 1
ATOM 2398 N N . ALA A 1 328 ? 18.125 6.163 -32.986 1.00 56.31 328 ALA A N 1
ATOM 2399 C CA . ALA A 1 328 ? 17.568 5.709 -31.713 1.00 56.31 328 ALA A CA 1
ATOM 2400 C C . ALA A 1 328 ? 16.211 6.388 -31.438 1.00 56.31 328 ALA A C 1
ATOM 2402 O O . ALA A 1 328 ? 16.144 7.590 -31.191 1.00 56.31 328 ALA A O 1
ATOM 2403 N N . LYS A 1 329 ? 15.126 5.610 -31.494 1.00 70.25 329 LYS A N 1
ATOM 2404 C CA . LYS A 1 329 ? 13.784 6.041 -31.080 1.00 70.25 329 LYS A CA 1
ATOM 2405 C C . LYS A 1 329 ? 13.835 6.489 -29.613 1.00 70.25 329 LYS A C 1
ATOM 2407 O O . LYS A 1 329 ? 14.497 5.826 -28.814 1.00 70.25 329 LYS A O 1
ATOM 2412 N N . ASP A 1 330 ? 13.120 7.556 -29.254 1.00 78.44 330 ASP A N 1
ATOM 2413 C CA . ASP A 1 330 ? 12.859 7.863 -27.844 1.00 78.44 330 ASP A CA 1
ATOM 2414 C C . ASP A 1 330 ? 12.026 6.724 -27.248 1.00 78.44 330 ASP A C 1
ATOM 2416 O O . ASP A 1 330 ? 10.905 6.446 -27.690 1.00 78.44 330 ASP A O 1
ATOM 2420 N N . ILE A 1 331 ? 12.607 6.011 -26.287 1.00 85.00 331 ILE A N 1
ATOM 2421 C CA . ILE A 1 331 ? 11.984 4.849 -25.651 1.00 85.00 331 ILE A CA 1
ATOM 2422 C C . ILE A 1 331 ? 11.651 5.144 -24.197 1.00 85.00 331 ILE A C 1
ATOM 2424 O O . ILE A 1 331 ? 12.167 6.080 -23.590 1.00 85.00 331 ILE A O 1
ATOM 2428 N N . SER A 1 332 ? 10.800 4.302 -23.624 1.00 78.94 332 SER A N 1
ATOM 2429 C CA . SER A 1 332 ? 10.623 4.224 -22.180 1.00 78.94 332 SER A CA 1
ATOM 2430 C C . SER A 1 332 ? 11.423 3.021 -21.668 1.00 78.94 332 SER A C 1
ATOM 2432 O O . SER A 1 332 ? 11.155 1.892 -22.105 1.00 78.94 332 SER A O 1
ATOM 2434 N N . PRO A 1 333 ? 12.438 3.231 -20.809 1.00 79.19 333 PRO A N 1
ATOM 2435 C CA . PRO A 1 333 ? 13.212 2.148 -20.222 1.00 79.19 333 PRO A CA 1
ATOM 2436 C C . PRO A 1 333 ? 12.302 1.067 -19.628 1.00 79.19 333 PRO A C 1
ATOM 2438 O O . PRO A 1 333 ? 11.312 1.365 -18.967 1.00 79.19 333 PRO A O 1
ATOM 2441 N N . GLY A 1 334 ? 12.635 -0.197 -19.883 1.00 73.44 334 GLY A N 1
ATOM 2442 C CA . GLY A 1 334 ? 11.968 -1.381 -19.342 1.00 73.44 334 GLY A CA 1
ATOM 2443 C C . GLY A 1 334 ? 10.583 -1.682 -19.901 1.00 73.44 334 GLY A C 1
ATOM 2444 O O . GLY A 1 334 ? 10.060 -2.771 -19.658 1.00 73.44 334 GLY A O 1
ATOM 2445 N N . SER A 1 335 ? 10.015 -0.791 -20.715 1.00 78.38 335 SER A N 1
ATOM 2446 C CA . SER A 1 335 ? 8.806 -1.084 -21.485 1.00 78.38 335 SER A CA 1
ATOM 2447 C C . SER A 1 335 ? 9.056 -2.216 -22.482 1.00 78.38 335 SER A C 1
ATOM 2449 O O . SER A 1 335 ? 10.194 -2.437 -22.922 1.00 78.38 335 SER A O 1
ATOM 2451 N N . TYR A 1 336 ? 7.989 -2.925 -22.860 1.00 83.19 336 TYR A N 1
ATOM 2452 C CA . TYR A 1 336 ? 8.070 -3.921 -23.926 1.00 83.19 336 TYR A CA 1
ATOM 2453 C C . TYR A 1 336 ? 8.621 -3.305 -25.209 1.00 83.19 336 TYR A C 1
ATOM 2455 O O . TYR A 1 336 ? 8.317 -2.163 -25.564 1.00 83.19 336 TYR A O 1
ATOM 2463 N N . CYS A 1 337 ? 9.430 -4.080 -25.918 1.00 86.19 337 CYS A N 1
ATOM 2464 C CA . CYS A 1 337 ? 10.089 -3.618 -27.123 1.00 86.19 337 CYS A CA 1
ATOM 2465 C C . CYS A 1 337 ? 10.042 -4.665 -28.231 1.00 86.19 337 CYS A C 1
ATOM 2467 O O . CYS A 1 337 ? 9.981 -5.873 -27.995 1.00 86.19 337 CYS A O 1
ATOM 2469 N N . ALA A 1 338 ? 10.076 -4.161 -29.457 1.00 85.38 338 ALA A N 1
ATOM 2470 C CA . ALA A 1 338 ? 10.281 -4.925 -30.671 1.00 85.38 338 ALA A CA 1
ATOM 2471 C C . ALA A 1 338 ? 10.868 -3.985 -31.744 1.00 85.38 338 ALA A C 1
ATOM 2473 O O . ALA A 1 338 ? 10.543 -2.791 -31.730 1.00 85.38 338 ALA A O 1
ATOM 2474 N N . PRO A 1 339 ? 11.681 -4.496 -32.684 1.00 89.56 339 PRO A N 1
ATOM 2475 C CA . PRO A 1 339 ? 12.226 -5.857 -32.719 1.00 89.56 339 PRO A CA 1
ATOM 2476 C C . PRO A 1 339 ? 13.300 -6.083 -31.638 1.00 89.56 339 PRO A C 1
ATOM 2478 O O . PRO A 1 339 ? 13.876 -5.125 -31.123 1.00 89.56 339 PRO A O 1
ATOM 2481 N N . VAL A 1 340 ? 13.562 -7.353 -31.300 1.00 90.12 340 VAL A N 1
ATOM 2482 C CA . VAL A 1 340 ? 14.724 -7.735 -30.470 1.00 90.12 340 VAL A CA 1
ATOM 2483 C C . VAL A 1 340 ? 15.999 -7.224 -31.145 1.00 90.12 340 VAL A C 1
ATOM 2485 O O . VAL A 1 340 ? 16.055 -7.159 -32.370 1.00 90.12 340 VAL A O 1
ATOM 2488 N N . ASP A 1 341 ? 16.971 -6.803 -30.342 1.00 91.25 341 ASP A N 1
ATOM 2489 C CA . ASP A 1 341 ? 18.229 -6.163 -30.743 1.00 91.25 341 ASP A CA 1
ATOM 2490 C C . ASP A 1 341 ? 18.079 -4.753 -31.344 1.00 91.25 341 ASP A C 1
ATOM 2492 O O . ASP A 1 341 ? 19.064 -4.129 -31.737 1.00 91.25 341 ASP A O 1
ATOM 2496 N N . GLY A 1 342 ? 16.864 -4.189 -31.348 1.00 89.75 342 GLY A N 1
ATOM 2497 C CA . GLY A 1 342 ? 16.650 -2.773 -31.643 1.00 89.75 342 GLY A CA 1
ATOM 2498 C C . GLY A 1 342 ? 17.374 -1.864 -30.644 1.00 89.75 342 GLY A C 1
ATOM 2499 O O . GLY A 1 342 ? 17.515 -2.218 -29.472 1.00 89.75 342 GLY A O 1
ATOM 2500 N N . LEU A 1 343 ? 17.798 -0.679 -31.093 1.00 92.06 343 LEU A N 1
ATOM 2501 C CA . LEU A 1 343 ? 18.409 0.357 -30.255 1.00 92.06 343 LEU A CA 1
ATOM 2502 C C . LEU A 1 343 ? 17.434 1.517 -30.016 1.00 92.06 343 LEU A C 1
ATOM 2504 O O . LEU A 1 343 ? 16.704 1.934 -30.915 1.00 92.06 343 LEU A O 1
ATOM 2508 N N . GLY A 1 344 ? 17.439 2.046 -28.798 1.00 89.00 344 GLY A N 1
ATOM 2509 C CA . GLY A 1 344 ? 16.637 3.192 -28.381 1.00 89.00 344 GLY A CA 1
ATOM 2510 C C . GLY A 1 344 ? 17.447 4.147 -27.513 1.00 89.00 344 GLY A C 1
ATOM 2511 O O . GLY A 1 344 ? 18.523 3.795 -27.027 1.00 89.00 344 GLY A O 1
ATOM 2512 N N . SER A 1 345 ? 16.943 5.364 -27.327 1.00 87.12 345 SER A N 1
ATOM 2513 C CA . SER A 1 345 ? 17.548 6.352 -26.435 1.00 87.12 345 SER A CA 1
ATOM 2514 C C . SER A 1 345 ? 16.545 6.819 -25.391 1.00 87.12 345 SER A C 1
ATOM 2516 O O . SER A 1 345 ? 15.357 6.963 -25.670 1.00 87.12 345 SER A O 1
ATOM 2518 N N . TYR A 1 346 ? 17.024 7.042 -24.172 1.00 80.00 346 TYR A N 1
ATOM 2519 C CA . TYR A 1 346 ? 16.267 7.721 -23.129 1.00 80.00 346 TYR A CA 1
ATOM 2520 C C . TYR A 1 346 ? 17.211 8.586 -22.305 1.00 80.00 346 TYR A C 1
ATOM 2522 O O . TYR A 1 346 ? 18.195 8.089 -21.755 1.00 80.00 346 TYR A O 1
ATOM 2530 N N . LYS A 1 347 ? 16.918 9.891 -22.236 1.00 80.19 347 LYS A N 1
ATOM 2531 C CA . LYS A 1 347 ? 17.730 10.893 -21.520 1.00 80.19 347 LYS A CA 1
ATOM 2532 C C . LYS A 1 347 ? 19.228 10.823 -21.867 1.00 80.19 347 LYS A C 1
ATOM 2534 O O . LYS A 1 347 ? 20.081 10.933 -20.992 1.00 80.19 347 LYS A O 1
ATOM 2539 N N . GLY A 1 348 ? 19.546 10.610 -23.145 1.00 79.69 348 GLY A N 1
ATOM 2540 C CA . GLY A 1 348 ? 20.926 10.544 -23.639 1.00 79.69 348 GLY A CA 1
ATOM 2541 C C . GLY A 1 348 ? 21.659 9.228 -23.356 1.00 79.69 348 GLY A C 1
ATOM 2542 O O . GLY A 1 348 ? 22.826 9.104 -23.711 1.00 79.69 348 GLY A O 1
ATOM 2543 N N . MET A 1 349 ? 21.000 8.233 -22.754 1.00 81.38 349 MET A N 1
ATOM 2544 C CA . MET A 1 349 ? 21.540 6.881 -22.591 1.00 81.38 349 MET A CA 1
ATOM 2545 C C . MET A 1 349 ? 21.014 5.943 -23.678 1.00 81.38 349 MET A C 1
ATOM 2547 O O . MET A 1 349 ? 19.851 6.039 -24.074 1.00 81.38 349 MET A O 1
ATOM 2551 N N . THR A 1 350 ? 21.859 5.015 -24.130 1.00 88.69 350 THR A N 1
ATOM 2552 C CA . THR A 1 350 ? 21.496 3.990 -25.119 1.00 88.69 350 THR A CA 1
ATOM 2553 C C . THR A 1 350 ? 20.884 2.770 -24.441 1.00 88.69 350 THR A C 1
ATOM 2555 O O . THR A 1 350 ? 21.398 2.255 -23.444 1.00 88.69 350 THR A O 1
ATOM 2558 N N . TYR A 1 351 ? 19.796 2.282 -25.021 1.00 88.62 351 TYR A N 1
ATOM 2559 C CA . TYR A 1 351 ? 19.083 1.082 -24.612 1.00 88.62 351 TYR A CA 1
ATOM 2560 C C . TYR A 1 351 ? 19.042 0.083 -25.768 1.00 88.62 351 TYR A C 1
ATOM 2562 O O . TYR A 1 351 ? 18.960 0.473 -26.930 1.00 88.62 351 TYR A O 1
ATOM 2570 N N . ILE A 1 352 ? 19.073 -1.204 -25.436 1.00 91.44 352 ILE A N 1
ATOM 2571 C CA . ILE A 1 352 ? 18.899 -2.318 -26.365 1.00 91.44 352 ILE A CA 1
ATOM 2572 C C . ILE A 1 352 ? 17.634 -3.094 -26.006 1.00 91.44 352 ILE A C 1
ATOM 2574 O O . ILE A 1 352 ? 17.343 -3.342 -24.832 1.00 91.44 352 ILE A O 1
ATOM 2578 N N . CYS A 1 353 ? 16.872 -3.475 -27.023 1.00 91.19 353 CYS A N 1
ATOM 2579 C CA . CYS A 1 353 ? 15.726 -4.348 -26.868 1.00 91.19 353 CYS A CA 1
ATOM 2580 C C . CYS A 1 353 ? 16.199 -5.791 -26.676 1.00 91.19 353 CYS A C 1
ATOM 2582 O O . CYS A 1 353 ? 16.734 -6.391 -27.601 1.00 91.19 353 CYS A O 1
ATOM 2584 N N . SER A 1 354 ? 16.018 -6.373 -25.491 1.00 89.69 354 SER A N 1
ATOM 2585 C CA . SER A 1 354 ? 16.556 -7.704 -25.181 1.00 89.69 354 SER A CA 1
ATOM 2586 C C . SER A 1 354 ? 15.542 -8.575 -24.453 1.00 89.69 354 SER A C 1
ATOM 2588 O O . SER A 1 354 ? 14.701 -8.071 -23.715 1.00 89.69 354 SER A O 1
ATOM 2590 N N . LYS A 1 355 ? 15.619 -9.896 -24.650 1.00 89.25 355 LYS A N 1
ATOM 2591 C CA . LYS A 1 355 ? 14.836 -10.887 -23.887 1.00 89.25 355 LYS A CA 1
ATOM 2592 C C . LYS A 1 355 ? 15.443 -11.213 -22.524 1.00 89.25 355 LYS A C 1
ATOM 2594 O O . LYS A 1 355 ? 14.821 -11.935 -21.751 1.00 89.25 355 LYS A O 1
ATOM 2599 N N . THR A 1 356 ? 16.636 -10.705 -22.240 1.00 84.56 356 THR A N 1
ATOM 2600 C CA . THR A 1 356 ? 17.327 -10.901 -20.970 1.00 84.56 356 THR A CA 1
ATOM 2601 C C . THR A 1 356 ? 17.675 -9.560 -20.346 1.00 84.56 356 THR A C 1
ATOM 2603 O O . THR A 1 356 ? 17.854 -8.571 -21.058 1.00 84.56 356 THR A O 1
ATOM 2606 N N . ASN A 1 357 ? 17.833 -9.537 -19.024 1.00 76.44 357 ASN A N 1
ATOM 2607 C CA . ASN A 1 357 ? 18.408 -8.409 -18.303 1.00 76.44 357 ASN A CA 1
ATOM 2608 C C . ASN A 1 357 ? 19.918 -8.254 -18.609 1.00 76.44 357 ASN A C 1
ATOM 2610 O O . ASN A 1 357 ? 20.479 -8.952 -19.460 1.00 76.44 357 ASN A O 1
ATOM 2614 N N . ALA A 1 358 ? 20.571 -7.289 -17.955 1.00 72.12 358 ALA A N 1
ATOM 2615 C CA . ALA A 1 358 ? 21.982 -6.968 -18.184 1.00 72.12 358 ALA A CA 1
ATOM 2616 C C . ALA A 1 358 ? 22.918 -8.098 -17.718 1.00 72.12 358 ALA A C 1
ATOM 2618 O O . ALA A 1 358 ? 24.008 -8.255 -18.254 1.00 72.12 358 ALA A O 1
ATOM 2619 N N . GLU A 1 359 ? 22.466 -8.905 -16.763 1.00 74.88 359 GLU A N 1
ATOM 2620 C CA . GLU A 1 359 ? 23.150 -10.079 -16.228 1.00 74.88 359 GLU A CA 1
ATOM 2621 C C . GLU A 1 359 ? 22.864 -11.374 -17.014 1.00 74.88 359 GLU A C 1
ATOM 2623 O O . GLU A 1 359 ? 23.390 -12.428 -16.669 1.00 74.88 359 GLU A O 1
ATOM 2628 N N . GLY A 1 360 ? 22.043 -11.317 -18.069 1.00 79.94 360 GLY A N 1
ATOM 2629 C CA . GLY A 1 360 ? 21.699 -12.472 -18.903 1.00 79.94 360 GLY A CA 1
ATOM 2630 C C . GLY A 1 360 ? 20.500 -13.299 -18.419 1.00 79.94 360 GLY A C 1
ATOM 2631 O O . GLY A 1 360 ? 20.138 -14.272 -19.078 1.00 79.94 360 GLY A O 1
ATOM 2632 N N . SER A 1 361 ? 19.825 -12.914 -17.331 1.00 77.19 361 SER A N 1
ATOM 2633 C CA . SER A 1 361 ? 18.604 -13.592 -16.877 1.00 77.19 361 SER A CA 1
ATOM 2634 C C . SER A 1 361 ? 17.422 -13.269 -17.798 1.00 77.19 361 SER A C 1
ATOM 2636 O O . SER A 1 361 ? 17.188 -12.092 -18.081 1.00 77.19 361 SER A O 1
ATOM 2638 N N . PRO A 1 362 ? 16.648 -14.266 -18.259 1.00 79.00 362 PRO A N 1
ATOM 2639 C CA . PRO A 1 362 ? 15.511 -14.039 -19.146 1.00 79.00 362 PRO A CA 1
ATOM 2640 C C . PRO A 1 362 ? 14.369 -13.304 -18.438 1.00 79.00 362 PRO A C 1
ATOM 2642 O O . PRO A 1 362 ? 14.067 -13.585 -17.281 1.00 79.00 362 PRO A O 1
ATOM 2645 N N . TYR A 1 363 ? 13.696 -12.405 -19.156 1.00 75.94 363 TYR A N 1
ATOM 2646 C CA . TYR A 1 363 ? 12.461 -11.783 -18.681 1.00 75.94 363 TYR A CA 1
ATOM 2647 C C . TYR A 1 363 ? 11.291 -12.771 -18.721 1.00 75.94 363 TYR A C 1
ATOM 2649 O O . TYR A 1 363 ? 11.186 -13.617 -19.622 1.00 75.94 363 TYR A O 1
ATOM 2657 N N . ALA A 1 364 ? 10.360 -12.622 -17.776 1.00 67.69 364 ALA A N 1
ATOM 2658 C CA . ALA A 1 364 ? 9.191 -13.483 -17.678 1.00 67.69 364 ALA A CA 1
ATOM 2659 C C . ALA A 1 364 ? 8.353 -13.500 -18.976 1.00 67.69 364 ALA A C 1
ATOM 2661 O O . ALA A 1 364 ? 7.995 -12.468 -19.558 1.00 67.69 364 ALA A O 1
ATOM 2662 N N . GLY A 1 365 ? 8.008 -14.710 -19.428 1.00 69.81 365 GLY A N 1
ATOM 2663 C CA . GLY A 1 365 ? 7.216 -14.934 -20.641 1.00 69.81 365 GLY A CA 1
ATOM 2664 C C . GLY A 1 365 ? 7.981 -14.745 -21.957 1.00 69.81 365 GLY A C 1
ATOM 2665 O O . GLY A 1 365 ? 7.346 -14.644 -23.003 1.00 69.81 365 GLY A O 1
ATOM 2666 N N . GLY A 1 366 ? 9.319 -14.664 -21.932 1.00 74.81 366 GLY A N 1
ATOM 2667 C CA . GLY A 1 366 ? 10.156 -14.583 -23.140 1.00 74.81 366 GLY A CA 1
ATOM 2668 C C . GLY A 1 366 ? 9.992 -13.285 -23.940 1.00 74.81 366 GLY A C 1
ATOM 2669 O O . GLY A 1 366 ? 10.379 -13.223 -25.113 1.00 74.81 366 GLY A O 1
ATOM 2670 N N . ARG A 1 367 ? 9.392 -12.264 -23.320 1.00 80.50 367 ARG A N 1
ATOM 2671 C CA . ARG A 1 367 ? 9.134 -10.948 -23.909 1.00 80.50 367 ARG A CA 1
ATOM 2672 C C . ARG A 1 367 ? 10.392 -10.087 -23.839 1.00 80.50 367 ARG A C 1
ATOM 2674 O O . ARG A 1 367 ? 11.141 -10.164 -22.871 1.00 80.50 367 ARG A O 1
ATOM 2681 N N . ALA A 1 368 ? 10.621 -9.276 -24.867 1.00 88.31 368 ALA A N 1
ATOM 2682 C CA . ALA A 1 368 ? 11.757 -8.365 -24.894 1.00 88.31 368 ALA A CA 1
ATOM 2683 C C . ALA A 1 368 ? 11.406 -7.010 -24.271 1.00 88.31 368 ALA A C 1
ATOM 2685 O O . ALA A 1 368 ? 10.273 -6.535 -24.403 1.00 88.31 368 ALA A O 1
ATOM 2686 N N . ARG A 1 369 ? 12.382 -6.395 -23.598 1.00 87.25 369 ARG A N 1
ATOM 2687 C CA . ARG A 1 369 ? 12.267 -5.080 -22.954 1.00 87.25 369 ARG A CA 1
ATOM 2688 C C . ARG A 1 369 ? 13.464 -4.195 -23.268 1.00 87.25 369 ARG A C 1
ATOM 2690 O O . ARG A 1 369 ? 14.562 -4.692 -23.527 1.00 87.25 369 ARG A O 1
ATOM 2697 N N . TRP A 1 370 ? 13.248 -2.881 -23.231 1.00 87.06 370 TRP A N 1
ATOM 2698 C CA . TRP A 1 370 ? 14.330 -1.905 -23.332 1.00 87.06 370 TRP A CA 1
ATOM 2699 C C . TRP A 1 370 ? 15.196 -1.958 -22.076 1.00 87.06 370 TRP A C 1
ATOM 2701 O O . TRP A 1 370 ? 14.795 -1.466 -21.026 1.00 87.06 370 TRP A O 1
ATOM 2711 N N . ARG A 1 371 ? 16.403 -2.508 -22.174 1.00 84.50 371 ARG A N 1
ATOM 2712 C CA . ARG A 1 371 ? 17.394 -2.443 -21.093 1.00 84.50 371 ARG A CA 1
ATOM 2713 C C . ARG A 1 371 ? 18.560 -1.563 -21.487 1.00 84.50 371 ARG A C 1
ATOM 2715 O O . ARG A 1 371 ? 18.829 -1.402 -22.673 1.00 84.50 371 ARG A O 1
ATOM 2722 N N . LYS A 1 372 ? 19.274 -1.015 -20.506 1.00 83.56 372 LYS A N 1
ATOM 2723 C CA . LYS A 1 372 ? 20.479 -0.231 -20.784 1.00 83.56 372 LYS A CA 1
ATOM 2724 C C . LYS A 1 372 ? 21.463 -1.083 -21.594 1.00 83.56 372 LYS A C 1
ATOM 2726 O O . LYS A 1 372 ? 21.693 -2.253 -21.262 1.00 83.56 372 LYS A O 1
ATOM 2731 N N . ALA A 1 373 ? 21.998 -0.511 -22.669 1.00 83.00 373 ALA A N 1
ATOM 2732 C CA . ALA A 1 373 ? 23.090 -1.132 -23.398 1.00 83.00 373 ALA A CA 1
ATOM 2733 C C . ALA A 1 373 ? 24.320 -1.110 -22.480 1.00 83.00 373 ALA A C 1
ATOM 2735 O O . ALA A 1 373 ? 24.756 -0.053 -22.027 1.00 83.00 373 ALA A O 1
ATOM 2736 N N . THR A 1 374 ? 24.811 -2.289 -22.118 1.00 76.12 374 THR A N 1
ATOM 2737 C CA . THR A 1 374 ? 26.110 -2.448 -21.461 1.00 76.12 374 THR A CA 1
ATOM 2738 C C . THR A 1 374 ? 27.186 -2.194 -22.510 1.00 76.12 374 THR A C 1
ATOM 2740 O O . THR A 1 374 ? 27.105 -2.788 -23.585 1.00 76.12 374 THR A O 1
ATOM 2743 N N . ASN A 1 375 ? 28.125 -1.291 -22.214 1.00 53.16 375 ASN A N 1
ATOM 2744 C CA . ASN A 1 375 ? 29.300 -1.059 -23.060 1.00 53.16 375 ASN A CA 1
ATOM 2745 C C . ASN A 1 375 ? 30.205 -2.286 -23.118 1.00 53.16 375 ASN A C 1
ATOM 2747 O O . ASN A 1 375 ? 30.271 -3.003 -22.091 1.00 53.16 375 ASN A O 1
#